Protein AF-A0A2S8EY10-F1 (afdb_monomer)

pLDDT: mean 88.23, std 12.37, range [39.5, 98.31]

Mean predicted aligned error: 14.84 Å

Solvent-accessible surface area (backbone atoms only — not comparable to full-atom values): 15484 Å² total; per-residue (Å²): 134,85,78,66,54,82,87,37,73,68,34,46,44,68,30,52,48,41,37,58,45,12,39,22,47,37,14,21,33,67,54,67,76,81,50,44,65,57,55,18,48,38,54,41,49,24,49,41,51,30,62,60,69,53,70,90,41,73,68,31,45,50,52,51,50,53,51,49,52,50,35,42,51,53,33,48,52,33,21,50,52,16,36,53,46,15,72,75,74,52,66,45,98,56,65,74,64,54,33,51,47,35,22,43,52,22,23,53,49,45,24,68,75,34,46,62,50,43,58,55,49,47,50,47,49,49,49,52,44,45,59,68,68,33,71,67,67,75,45,78,71,65,54,71,58,47,78,66,53,45,50,49,53,51,53,45,50,53,52,46,68,69,44,59,78,79,57,60,68,79,75,40,49,67,50,39,50,49,42,37,72,76,41,60,70,65,46,53,58,64,34,56,73,52,30,64,73,80,47,54,47,39,35,39,39,42,50,57,46,52,65,35,73,88,44,29,68,55,34,35,74,75,40,54,41,17,52,51,40,63,43,29,49,78,43,90,49,68,66,41,24,51,51,29,50,51,50,53,51,50,34,49,74,70,68,39,45,82,24,42,68,56,55,69,55,37,55,57,48,20,73,79,39,66,84,40,43,66,56,31,54,51,47,48,54,48,47,53,65,73,73,110

Sequence (292 aa):
MKLPGRHTRTGIALYAVPLYTGPLLAGVATQPPAVIPVLAALLLLMMVVTRRVALDSAAGALRFGALAAAQLAVVTLLFAAGRGGAWLLGGLAVPLWLPLAMTGTAAAFAAWRYRDAREVESALEEALTALRDAPTPQDPSESVLDDAELSTVKTAFDRLRALPARPDPVRIDPIVEELETALDDGAIHSLIGEAGQGDARFDLALLRYLARPSLRARLAAGGEAEVAVFLTLPSMDATVRAEAVRLAETLLEEGRAEALPETEWFETQGRADPGLVPLARRVAAARRRAAD

Nearest PDB structures (foldseek):
  3dad-assembly1_A  TM=5.903E-01  e=2.141E+00  Homo sapiens
  7ldg-assembly1_A-2  TM=4.816E-01  e=2.870E+00  Homo sapiens
  6xf2-assembly2_D  TM=6.004E-01  e=4.944E+00  Homo sapiens

Radius of gyration: 29.37 Å; Cα contacts (8 Å, |Δi|>4): 314; chains: 1; bounding box: 67×48×77 Å

Structure (mmCIF, N/CA/C/O backbone):
data_AF-A0A2S8EY10-F1
#
_entry.id   AF-A0A2S8EY10-F1
#
loop_
_atom_site.group_PDB
_atom_site.id
_atom_site.type_symbol
_atom_site.label_atom_id
_atom_site.label_alt_id
_atom_site.label_comp_id
_atom_site.label_asym_id
_atom_site.label_entity_id
_atom_site.label_seq_id
_atom_site.pdbx_PDB_ins_code
_atom_site.Cartn_x
_atom_site.Cartn_y
_atom_site.Cartn_z
_atom_site.occupancy
_atom_site.B_iso_or_equiv
_atom_site.auth_seq_id
_atom_site.auth_comp_id
_atom_site.auth_asym_id
_atom_site.auth_atom_id
_atom_site.pdbx_PDB_model_num
ATOM 1 N N . MET A 1 1 ? -5.815 -16.503 -22.338 1.00 61.25 1 MET A N 1
ATOM 2 C CA . MET A 1 1 ? -4.553 -16.397 -21.570 1.00 61.25 1 MET A CA 1
ATOM 3 C C . MET A 1 1 ? -4.650 -15.143 -20.699 1.00 61.25 1 MET A C 1
ATOM 5 O O . MET A 1 1 ? -4.915 -14.085 -21.255 1.00 61.25 1 MET A O 1
ATOM 9 N N . LYS A 1 2 ? -4.577 -15.241 -19.362 1.00 74.44 2 LYS A N 1
ATOM 10 C CA . LYS A 1 2 ? -4.671 -14.061 -18.475 1.00 74.44 2 LYS A CA 1
ATOM 11 C C . LYS A 1 2 ? -3.317 -13.345 -18.447 1.00 74.44 2 LYS A C 1
ATOM 13 O O . LYS A 1 2 ? -2.300 -13.992 -18.219 1.00 74.44 2 LYS A O 1
ATOM 18 N N . LEU A 1 3 ? -3.303 -12.036 -18.697 1.00 75.81 3 LEU A N 1
ATOM 19 C CA . LEU A 1 3 ? -2.087 -11.228 -18.571 1.00 75.81 3 LEU A CA 1
ATOM 20 C C . LEU A 1 3 ? -1.676 -11.120 -17.089 1.00 75.81 3 LEU A C 1
ATOM 22 O O . LEU A 1 3 ? -2.560 -11.005 -16.236 1.00 75.81 3 LEU A O 1
ATOM 26 N N . PRO A 1 4 ? -0.369 -11.115 -16.769 1.00 77.06 4 PRO A N 1
ATOM 27 C CA . PRO A 1 4 ? 0.108 -10.862 -15.412 1.00 77.06 4 PRO A CA 1
ATOM 28 C C . PRO A 1 4 ? -0.340 -9.480 -14.899 1.00 77.06 4 PRO A C 1
ATOM 30 O O . PRO A 1 4 ? -0.598 -8.546 -15.672 1.00 77.06 4 PRO A O 1
ATOM 33 N N . GLY A 1 5 ? -0.455 -9.343 -13.574 1.00 73.00 5 GLY A N 1
ATOM 34 C CA . GLY A 1 5 ? -0.911 -8.105 -12.934 1.00 73.00 5 GLY A CA 1
ATOM 35 C C . GLY A 1 5 ? -0.026 -6.897 -13.281 1.00 73.00 5 GLY A C 1
ATOM 36 O O . GLY A 1 5 ? 1.193 -7.036 -13.404 1.00 73.00 5 GLY A O 1
ATOM 37 N N . ARG A 1 6 ? -0.644 -5.709 -13.428 1.00 72.12 6 ARG A N 1
ATOM 38 C CA . ARG A 1 6 ? -0.016 -4.430 -13.855 1.00 72.12 6 ARG A CA 1
ATOM 39 C C . ARG A 1 6 ? 1.288 -4.103 -13.124 1.00 72.12 6 ARG A C 1
ATOM 41 O O . ARG A 1 6 ? 2.244 -3.692 -13.770 1.00 72.12 6 ARG A O 1
ATOM 48 N N . HIS A 1 7 ? 1.328 -4.334 -11.818 1.00 72.81 7 HIS A N 1
ATOM 49 C CA . HIS A 1 7 ? 2.448 -3.951 -10.952 1.00 72.81 7 HIS A CA 1
ATOM 50 C C . HIS A 1 7 ? 3.269 -5.151 -10.465 1.00 72.81 7 HIS A C 1
ATOM 52 O O . HIS A 1 7 ? 4.107 -5.031 -9.579 1.00 72.81 7 HIS A O 1
ATOM 58 N N . THR A 1 8 ? 3.040 -6.333 -11.041 1.00 75.06 8 THR A N 1
ATOM 59 C CA . THR A 1 8 ? 3.855 -7.510 -10.729 1.00 75.06 8 THR A CA 1
ATOM 60 C C . THR A 1 8 ? 5.199 -7.420 -11.446 1.00 75.06 8 THR A C 1
ATOM 62 O O . THR A 1 8 ? 5.281 -6.882 -12.552 1.00 75.06 8 THR A O 1
ATOM 65 N N . ARG A 1 9 ? 6.251 -8.011 -10.863 1.00 74.75 9 ARG A N 1
ATOM 66 C CA . ARG A 1 9 ? 7.585 -8.090 -11.494 1.00 74.75 9 ARG A CA 1
ATOM 67 C C . ARG A 1 9 ? 7.506 -8.646 -12.921 1.00 74.75 9 ARG A C 1
ATOM 69 O O . ARG A 1 9 ? 8.151 -8.128 -13.825 1.00 74.75 9 ARG A O 1
ATOM 76 N N . THR A 1 10 ? 6.652 -9.646 -13.132 1.00 79.00 10 THR A N 1
ATOM 77 C CA . THR A 1 10 ? 6.401 -10.266 -14.439 1.00 79.00 10 THR A CA 1
ATOM 78 C C . THR A 1 10 ? 5.703 -9.319 -15.418 1.00 79.00 10 THR A C 1
ATOM 80 O O . THR A 1 10 ? 6.070 -9.277 -16.589 1.00 79.00 10 THR A O 1
ATOM 83 N N . GLY A 1 11 ? 4.724 -8.535 -14.956 1.00 76.12 11 GLY A N 1
ATOM 84 C CA . GLY A 1 11 ? 4.037 -7.535 -15.780 1.00 76.12 11 GLY A CA 1
ATOM 85 C C . GLY A 1 11 ? 4.960 -6.403 -16.233 1.00 76.12 11 GLY A C 1
ATOM 86 O O . GLY A 1 11 ? 4.898 -5.994 -17.389 1.00 76.12 11 GLY A O 1
ATOM 87 N N . ILE A 1 12 ? 5.862 -5.959 -15.351 1.00 78.88 12 ILE A N 1
ATOM 88 C CA . ILE A 1 12 ? 6.866 -4.934 -15.669 1.00 78.88 12 ILE A CA 1
ATOM 89 C C . ILE A 1 12 ? 7.908 -5.480 -16.650 1.00 78.88 12 ILE A C 1
ATOM 91 O O . ILE A 1 12 ? 8.203 -4.848 -17.665 1.00 78.88 12 ILE A O 1
ATOM 95 N N . ALA A 1 13 ? 8.424 -6.685 -16.395 1.00 84.75 13 ALA A N 1
ATOM 96 C CA . ALA A 1 13 ? 9.403 -7.325 -17.270 1.00 84.75 13 ALA A CA 1
ATOM 97 C C . ALA A 1 13 ? 8.881 -7.504 -18.707 1.00 84.75 13 ALA A C 1
ATOM 99 O O . ALA A 1 13 ? 9.652 -7.352 -19.653 1.00 84.75 13 ALA A O 1
ATOM 100 N N . LEU A 1 14 ? 7.577 -7.759 -18.874 1.00 88.00 14 LEU A N 1
ATOM 101 C CA . LEU A 1 14 ? 6.945 -8.005 -20.173 1.00 88.00 14 LEU A CA 1
ATOM 102 C C . LEU A 1 14 ? 7.149 -6.864 -21.181 1.00 88.00 14 LEU A C 1
ATOM 104 O O . LEU A 1 14 ? 7.279 -7.136 -22.371 1.00 88.00 14 LEU A O 1
ATOM 108 N N . TYR A 1 15 ? 7.193 -5.608 -20.727 1.00 87.69 15 TYR A N 1
ATOM 109 C CA . TYR A 1 15 ? 7.474 -4.467 -21.603 1.00 87.69 15 TYR A CA 1
ATOM 110 C C . TYR A 1 15 ? 8.894 -3.927 -21.422 1.00 87.69 15 TYR A C 1
ATOM 112 O O . TYR A 1 15 ? 9.511 -3.522 -22.403 1.00 87.69 15 TYR A O 1
ATOM 120 N N . ALA A 1 16 ? 9.443 -3.942 -20.202 1.00 87.38 16 ALA A N 1
ATOM 121 C CA . ALA A 1 16 ? 10.762 -3.376 -19.932 1.00 87.38 16 ALA A CA 1
ATOM 122 C C . ALA A 1 16 ? 11.869 -4.139 -20.671 1.00 87.38 16 ALA A C 1
ATOM 124 O O . ALA A 1 16 ? 12.737 -3.519 -21.282 1.00 87.38 16 ALA A O 1
ATOM 125 N N . VAL A 1 17 ? 11.811 -5.476 -20.679 1.00 91.19 17 VAL A N 1
ATOM 126 C CA . VAL A 1 17 ? 12.804 -6.302 -21.376 1.00 91.19 17 VAL A CA 1
ATOM 127 C C . VAL A 1 17 ? 12.854 -5.945 -22.864 1.00 91.19 17 VAL A C 1
ATOM 129 O O . VAL A 1 17 ? 13.893 -5.446 -23.293 1.00 91.19 17 VAL A O 1
ATOM 132 N N . PRO A 1 18 ? 11.790 -6.100 -23.675 1.00 91.56 18 PRO A N 1
ATOM 133 C CA . PRO A 1 18 ? 11.877 -5.786 -25.103 1.00 91.56 18 PRO A CA 1
ATOM 134 C C . PRO A 1 18 ? 12.205 -4.310 -25.381 1.00 91.56 18 PRO A C 1
ATOM 136 O O . PRO A 1 18 ? 12.934 -4.024 -26.331 1.00 91.56 18 PRO A O 1
ATOM 139 N N . LEU A 1 19 ? 11.753 -3.386 -24.525 1.00 91.19 19 LEU A N 1
ATOM 140 C CA . LEU A 1 19 ? 12.032 -1.958 -24.665 1.00 91.19 19 LEU A CA 1
ATOM 141 C C . LEU A 1 19 ? 13.534 -1.638 -24.579 1.00 91.19 19 LEU A C 1
ATOM 143 O O . LEU A 1 19 ? 14.046 -0.920 -25.438 1.00 91.19 19 LEU A O 1
ATOM 147 N N . TYR A 1 20 ? 14.242 -2.193 -23.587 1.00 93.50 20 TYR A N 1
ATOM 148 C CA . TYR A 1 20 ? 15.680 -1.959 -23.384 1.00 93.50 20 TYR A CA 1
ATOM 149 C C . TYR A 1 20 ? 16.576 -2.922 -24.173 1.00 93.50 20 TYR A C 1
ATOM 151 O O . TYR A 1 20 ? 17.719 -2.587 -24.490 1.00 93.50 20 TYR A O 1
ATOM 159 N N . THR A 1 21 ? 16.064 -4.096 -24.549 1.00 95.94 21 THR A N 1
ATOM 160 C CA . THR A 1 21 ? 16.823 -5.050 -25.372 1.00 95.94 21 THR A CA 1
ATOM 161 C C . THR A 1 21 ? 16.961 -4.554 -26.811 1.00 95.94 21 THR A C 1
ATOM 163 O O . THR A 1 21 ? 17.960 -4.859 -27.448 1.00 95.94 21 THR A O 1
ATOM 166 N N . GLY A 1 22 ? 16.024 -3.750 -27.329 1.00 95.75 22 GLY A N 1
ATOM 167 C CA . GLY A 1 22 ? 16.119 -3.187 -28.682 1.00 95.75 22 GLY A CA 1
ATOM 168 C C . GLY A 1 22 ? 17.398 -2.365 -28.925 1.00 95.75 22 GLY A C 1
ATOM 169 O O . GLY A 1 22 ? 18.170 -2.726 -29.813 1.00 95.75 22 GLY A O 1
ATOM 170 N N . PRO A 1 23 ? 17.701 -1.316 -28.131 1.00 97.38 23 PRO A N 1
ATOM 171 C CA . PRO A 1 23 ? 18.960 -0.571 -28.240 1.00 97.38 23 PRO A CA 1
ATOM 172 C C . PRO A 1 23 ? 20.214 -1.429 -28.087 1.00 97.38 23 PRO A C 1
ATOM 174 O O . PRO A 1 23 ? 21.163 -1.271 -28.856 1.00 97.38 23 PRO A O 1
ATOM 177 N N . LEU A 1 24 ? 20.194 -2.368 -27.138 1.00 97.62 24 LEU A N 1
ATOM 178 C CA . LEU A 1 24 ? 21.282 -3.320 -26.939 1.00 97.62 24 LEU A CA 1
ATOM 179 C C . LEU A 1 24 ? 21.497 -4.172 -28.201 1.00 97.62 24 LEU A C 1
ATOM 181 O O . LEU A 1 24 ? 22.613 -4.263 -28.707 1.00 97.62 24 LEU A O 1
ATOM 185 N N . LEU A 1 25 ? 20.421 -4.733 -28.758 1.00 97.06 25 LEU A N 1
ATOM 186 C CA . LEU A 1 25 ? 20.436 -5.556 -29.965 1.00 97.06 25 LEU A CA 1
ATOM 187 C C . LEU A 1 25 ? 20.887 -4.764 -31.196 1.00 97.06 25 LEU A C 1
ATOM 189 O O . LEU A 1 25 ? 21.635 -5.293 -32.012 1.00 97.06 25 LEU A O 1
ATOM 193 N N . ALA A 1 26 ? 20.491 -3.493 -31.322 1.00 97.19 26 ALA A N 1
ATOM 194 C CA . ALA A 1 26 ? 20.981 -2.610 -32.381 1.00 97.19 26 ALA A CA 1
ATOM 195 C C . ALA A 1 26 ? 22.506 -2.414 -32.299 1.00 97.19 26 ALA A C 1
ATOM 197 O O . ALA A 1 26 ? 23.184 -2.428 -33.330 1.00 97.19 26 ALA A O 1
ATOM 198 N N . GLY A 1 27 ? 23.047 -2.294 -31.081 1.00 97.25 27 GLY A N 1
ATOM 199 C CA . GLY A 1 27 ? 24.486 -2.263 -30.825 1.00 97.25 27 GLY A CA 1
ATOM 200 C C . GLY A 1 27 ? 25.180 -3.576 -31.197 1.00 97.25 27 GLY A C 1
ATOM 201 O O . GLY A 1 27 ? 26.175 -3.553 -31.924 1.00 97.25 27 GLY A O 1
ATOM 202 N N . VAL A 1 28 ? 24.622 -4.716 -30.764 1.00 97.62 28 VAL A N 1
ATOM 203 C CA . VAL A 1 28 ? 25.135 -6.066 -31.084 1.00 97.62 28 VAL A CA 1
ATOM 204 C C . VAL A 1 28 ? 25.143 -6.321 -32.594 1.00 97.62 28 VAL A C 1
ATOM 206 O O . VAL A 1 28 ? 26.075 -6.913 -33.136 1.00 97.62 28 VAL A O 1
ATOM 209 N N . ALA A 1 29 ? 24.121 -5.827 -33.292 1.00 97.19 29 ALA A N 1
ATOM 210 C CA . ALA A 1 29 ? 23.996 -5.921 -34.739 1.00 97.19 29 ALA A CA 1
ATOM 211 C C . ALA A 1 29 ? 24.840 -4.893 -35.503 1.00 97.19 29 ALA A C 1
ATOM 213 O O . ALA A 1 29 ? 24.771 -4.814 -36.728 1.00 97.19 29 ALA A O 1
ATOM 214 N N . THR A 1 30 ? 25.649 -4.096 -34.798 1.00 96.50 30 THR A N 1
ATOM 215 C CA . THR A 1 30 ? 26.564 -3.097 -35.364 1.00 96.50 30 THR A CA 1
ATOM 216 C C . THR A 1 30 ? 25.890 -2.056 -36.268 1.00 96.50 30 THR A C 1
ATOM 218 O O . THR A 1 30 ? 26.537 -1.491 -37.149 1.00 96.50 30 THR A O 1
ATOM 221 N N . GLN A 1 31 ? 24.609 -1.768 -36.018 1.00 97.50 31 GLN A N 1
ATOM 222 C CA . GLN A 1 31 ? 23.808 -0.804 -36.779 1.00 97.50 31 GLN A CA 1
ATOM 223 C C . GLN A 1 31 ? 24.424 0.611 -36.746 1.00 97.50 31 GLN A C 1
ATOM 225 O O . GLN A 1 31 ? 25.229 0.917 -35.861 1.00 97.50 31 GLN A O 1
ATOM 230 N N . PRO A 1 32 ? 24.084 1.505 -37.692 1.00 97.19 32 PRO A N 1
ATOM 231 C CA . PRO A 1 32 ? 24.623 2.862 -37.695 1.00 97.19 32 PRO A CA 1
ATOM 232 C C . PRO A 1 32 ? 24.155 3.659 -36.458 1.00 97.19 32 PRO A C 1
ATOM 234 O O . PRO A 1 32 ? 22.979 3.577 -36.099 1.00 97.19 32 PRO A O 1
ATOM 237 N N . PRO A 1 33 ? 25.012 4.507 -35.845 1.00 96.88 33 PRO A N 1
ATOM 238 C CA . PRO A 1 33 ? 24.651 5.321 -34.674 1.00 96.88 33 PRO A CA 1
ATOM 239 C C . PRO A 1 33 ? 23.444 6.248 -34.880 1.00 96.88 33 PRO A C 1
ATOM 241 O O . PRO A 1 33 ? 22.802 6.646 -33.913 1.00 96.88 33 PRO A O 1
ATOM 244 N N . ALA A 1 34 ? 23.087 6.549 -36.132 1.00 97.25 34 ALA A N 1
ATOM 245 C CA . ALA A 1 34 ? 21.884 7.303 -36.485 1.00 97.25 34 ALA A CA 1
ATOM 246 C C . ALA A 1 34 ? 20.573 6.664 -35.972 1.00 97.25 34 ALA A C 1
ATOM 248 O O . ALA A 1 34 ? 19.557 7.348 -35.894 1.00 97.25 34 ALA A O 1
ATOM 249 N N . VAL A 1 35 ? 20.579 5.381 -35.581 1.00 96.81 35 VAL A N 1
ATOM 250 C CA . VAL A 1 35 ? 19.416 4.715 -34.964 1.00 96.81 35 VAL A CA 1
ATOM 251 C C . VAL A 1 35 ? 19.159 5.153 -33.514 1.00 96.81 35 VAL A C 1
ATOM 253 O O . VAL A 1 35 ? 18.025 5.085 -33.042 1.00 96.81 35 VAL A O 1
ATOM 256 N N . ILE A 1 36 ? 20.187 5.632 -32.804 1.00 97.31 36 ILE A N 1
ATOM 257 C CA . ILE A 1 36 ? 20.108 6.044 -31.393 1.00 97.31 36 ILE A CA 1
ATOM 258 C C . ILE A 1 36 ? 18.992 7.077 -31.150 1.00 97.31 36 ILE A C 1
ATOM 260 O O . ILE A 1 36 ? 18.143 6.815 -30.295 1.00 97.31 36 ILE A O 1
ATOM 264 N N . PRO A 1 37 ? 18.910 8.211 -31.881 1.00 97.62 37 PRO A N 1
ATOM 265 C CA . PRO A 1 37 ? 17.840 9.184 -31.662 1.00 97.62 37 PRO A CA 1
ATOM 266 C C . PRO A 1 37 ? 16.443 8.615 -31.941 1.00 97.62 37 PRO A C 1
ATOM 268 O O . PRO A 1 37 ? 15.497 8.984 -31.252 1.00 97.62 37 PRO A O 1
ATOM 271 N N . VAL A 1 38 ? 16.299 7.684 -32.892 1.00 97.12 38 VAL A N 1
ATOM 272 C CA . VAL A 1 38 ? 15.006 7.047 -33.203 1.00 97.12 38 VAL A CA 1
ATOM 273 C C . VAL A 1 38 ? 14.538 6.178 -32.036 1.00 97.12 38 VAL A C 1
ATOM 275 O O . VAL A 1 38 ? 13.399 6.287 -31.590 1.00 97.12 38 VAL A O 1
ATOM 278 N N . LEU A 1 39 ? 15.427 5.345 -31.493 1.00 96.06 39 LEU A N 1
ATOM 279 C CA . LEU A 1 39 ? 15.123 4.509 -30.331 1.00 96.06 39 LEU A CA 1
ATOM 280 C C . LEU A 1 39 ? 14.854 5.354 -29.080 1.00 96.06 39 LEU A C 1
ATOM 282 O O . LEU A 1 39 ? 13.910 5.073 -28.343 1.00 96.06 39 LEU A O 1
ATOM 286 N N . ALA A 1 40 ? 15.631 6.420 -28.870 1.00 96.25 40 ALA A N 1
ATOM 287 C CA . ALA A 1 40 ? 15.399 7.369 -27.785 1.00 96.25 40 ALA A CA 1
ATOM 288 C C . ALA A 1 40 ? 14.033 8.054 -27.915 1.00 96.25 40 ALA A C 1
ATOM 290 O O . ALA A 1 40 ? 13.324 8.175 -26.919 1.00 96.25 40 ALA A O 1
ATOM 291 N N . ALA A 1 41 ? 13.620 8.428 -29.131 1.00 95.88 41 ALA A N 1
ATOM 292 C CA . ALA A 1 41 ? 12.301 8.998 -29.387 1.00 95.88 41 ALA A CA 1
ATOM 293 C C . ALA A 1 41 ? 11.165 8.010 -29.071 1.00 95.88 41 ALA A C 1
ATOM 295 O O . ALA A 1 41 ? 10.157 8.417 -28.499 1.00 95.88 41 ALA A O 1
ATOM 296 N N . LEU A 1 42 ? 11.325 6.715 -29.370 1.00 94.75 42 LEU A N 1
ATOM 297 C CA . LEU A 1 42 ? 10.334 5.687 -29.020 1.00 94.75 42 LEU A CA 1
ATOM 298 C C . LEU A 1 42 ? 10.198 5.500 -27.499 1.00 94.75 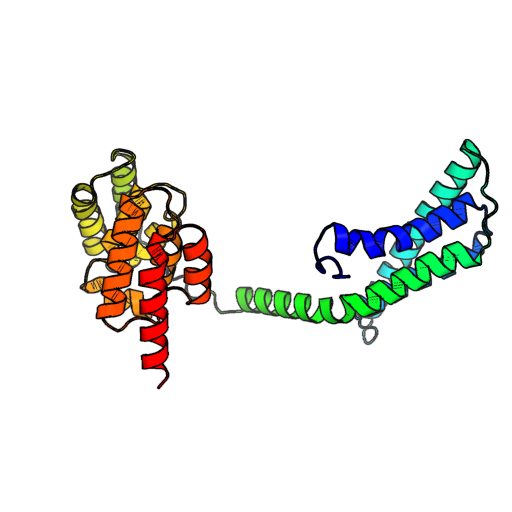42 LEU A C 1
ATOM 300 O O . LEU A 1 42 ? 9.080 5.419 -26.986 1.00 94.75 42 LEU A O 1
ATOM 304 N N . LEU A 1 43 ? 11.317 5.476 -26.763 1.00 92.88 43 LEU A N 1
ATOM 305 C CA . LEU A 1 43 ? 11.302 5.435 -25.293 1.00 92.88 43 LEU A CA 1
ATOM 306 C C . LEU A 1 43 ? 10.681 6.708 -24.706 1.00 92.88 43 LEU A C 1
ATOM 308 O O . LEU A 1 43 ? 9.879 6.644 -23.772 1.00 92.88 43 LEU A O 1
ATOM 312 N N . LEU A 1 44 ? 11.031 7.865 -25.270 1.00 92.50 44 LEU A N 1
ATOM 313 C CA . LEU A 1 44 ? 10.498 9.154 -24.854 1.00 92.50 44 LEU A CA 1
ATOM 314 C C . LEU A 1 44 ? 8.990 9.236 -25.098 1.00 92.50 44 LEU A C 1
ATOM 316 O O . LEU A 1 44 ? 8.271 9.690 -24.216 1.00 92.50 44 LEU A O 1
ATOM 320 N N . LEU A 1 45 ? 8.493 8.741 -26.234 1.00 90.06 45 LEU A 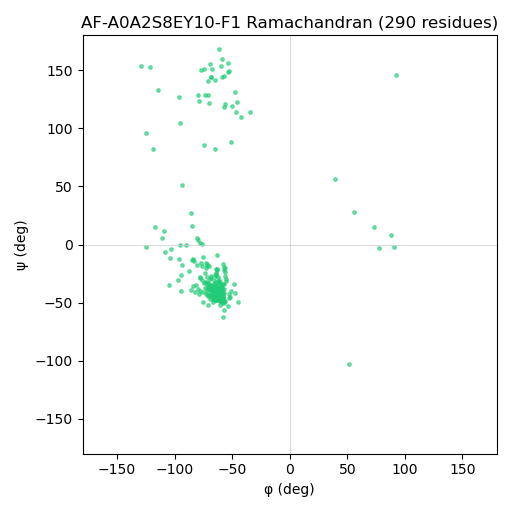N 1
ATOM 321 C CA . LEU A 1 45 ? 7.061 8.686 -26.534 1.00 90.06 45 LEU A CA 1
ATOM 322 C C . LEU A 1 45 ? 6.299 7.884 -25.472 1.00 90.06 45 LEU A C 1
ATOM 324 O O . LEU A 1 45 ? 5.273 8.344 -24.976 1.00 90.06 45 LEU A O 1
ATOM 328 N N . MET A 1 46 ? 6.824 6.723 -25.070 1.00 89.12 46 MET A N 1
ATOM 329 C CA . MET A 1 46 ? 6.239 5.934 -23.982 1.00 89.12 46 MET A CA 1
ATOM 330 C C . MET A 1 46 ? 6.178 6.736 -22.676 1.00 89.12 46 MET A C 1
ATOM 332 O O . MET A 1 46 ? 5.129 6.773 -22.030 1.00 89.12 46 MET A O 1
ATOM 336 N N . MET A 1 47 ? 7.258 7.432 -22.312 1.00 86.81 47 MET A N 1
ATOM 337 C CA . MET A 1 47 ? 7.294 8.276 -21.112 1.00 86.81 47 MET A CA 1
ATOM 338 C C . MET A 1 47 ? 6.313 9.449 -21.194 1.00 86.81 47 MET A C 1
ATOM 340 O O . MET A 1 47 ? 5.639 9.751 -20.215 1.00 86.81 47 MET A O 1
ATOM 344 N N . VAL A 1 48 ? 6.194 10.095 -22.354 1.00 87.31 48 VAL A N 1
ATOM 345 C CA . VAL A 1 48 ? 5.254 11.203 -22.567 1.00 87.31 48 VAL A CA 1
ATOM 346 C C . VAL A 1 48 ? 3.815 10.730 -22.409 1.00 87.31 48 VAL A C 1
ATOM 348 O O . VAL A 1 48 ? 3.038 11.395 -21.729 1.00 87.31 48 VAL A O 1
ATOM 351 N N . VAL A 1 49 ? 3.459 9.575 -22.979 1.00 84.94 49 VAL A N 1
ATOM 352 C CA . VAL A 1 49 ? 2.092 9.042 -22.888 1.00 84.94 49 VAL A CA 1
ATOM 353 C C . VAL A 1 49 ? 1.765 8.580 -21.470 1.00 84.94 49 VAL A C 1
ATOM 355 O O . VAL A 1 49 ? 0.692 8.887 -20.959 1.00 84.94 49 VAL A O 1
ATOM 358 N N . THR A 1 50 ? 2.688 7.879 -20.811 1.00 82.12 50 THR A N 1
ATOM 359 C CA . THR A 1 50 ? 2.456 7.340 -19.461 1.00 82.12 50 THR A CA 1
ATOM 360 C C . THR A 1 50 ? 2.507 8.412 -18.372 1.00 82.12 50 THR A C 1
ATOM 362 O O . THR A 1 50 ? 1.756 8.325 -17.407 1.00 82.12 50 THR A O 1
ATOM 365 N N . ARG A 1 51 ? 3.338 9.453 -18.531 1.00 77.19 51 ARG A N 1
ATOM 366 C CA . ARG A 1 51 ? 3.507 10.529 -17.535 1.00 77.19 51 ARG A CA 1
ATOM 367 C C . ARG A 1 51 ? 2.789 11.836 -17.882 1.00 77.19 51 ARG A C 1
ATOM 369 O O . ARG A 1 51 ? 2.838 12.760 -17.075 1.00 77.19 51 ARG A O 1
ATOM 376 N N . ARG A 1 52 ? 2.146 11.943 -19.057 1.00 72.19 52 ARG A N 1
ATOM 377 C CA . ARG A 1 52 ? 1.454 13.145 -19.585 1.00 72.19 52 ARG A CA 1
ATOM 378 C C . ARG A 1 52 ? 2.227 14.446 -19.284 1.00 72.19 52 ARG A C 1
ATOM 380 O O . ARG A 1 52 ? 1.724 15.354 -18.620 1.00 72.19 52 ARG A O 1
ATOM 387 N N . VAL A 1 53 ? 3.485 14.512 -19.720 1.00 76.19 53 VAL A N 1
ATOM 388 C CA . VAL A 1 53 ? 4.367 15.669 -19.476 1.00 76.19 53 VAL A CA 1
ATOM 389 C C . VAL A 1 53 ? 3.714 16.939 -20.036 1.00 76.19 53 VAL A C 1
ATOM 391 O O . VAL A 1 53 ? 3.454 17.014 -21.234 1.00 76.19 53 VAL A O 1
ATOM 394 N N . ALA A 1 54 ? 3.428 17.917 -19.172 1.00 77.44 54 ALA A N 1
ATOM 395 C CA . ALA A 1 54 ? 2.835 19.188 -19.581 1.00 77.44 54 ALA A CA 1
ATOM 396 C C . ALA A 1 54 ? 3.896 20.043 -20.290 1.00 77.44 54 ALA A C 1
ATOM 398 O O . ALA A 1 54 ? 5.001 20.202 -19.774 1.00 77.44 54 ALA A O 1
ATOM 399 N N . LEU A 1 55 ? 3.580 20.551 -21.482 1.00 82.31 55 LEU A N 1
ATOM 400 C CA . LEU A 1 55 ? 4.477 21.376 -22.312 1.00 82.31 55 LEU A CA 1
ATOM 401 C C . LEU A 1 55 ? 4.007 22.835 -22.410 1.00 82.31 55 LEU A C 1
ATOM 403 O O . LEU A 1 55 ? 4.581 23.629 -23.146 1.00 82.31 55 LEU A O 1
ATOM 407 N N . ASP A 1 56 ? 2.956 23.177 -21.674 1.00 86.69 56 ASP A N 1
ATOM 408 C CA . ASP A 1 56 ? 2.309 24.489 -21.623 1.00 86.69 56 ASP A CA 1
ATOM 409 C C . ASP A 1 56 ? 3.096 25.536 -20.815 1.00 86.69 56 ASP A C 1
ATOM 411 O O . ASP A 1 56 ? 2.798 26.726 -20.880 1.00 86.69 56 ASP A O 1
ATOM 415 N N . SER A 1 57 ? 4.124 25.113 -20.079 1.00 89.62 57 SER A N 1
ATOM 416 C CA . SER A 1 57 ? 4.948 25.972 -19.230 1.00 89.62 57 SER A CA 1
ATOM 417 C C . SER A 1 57 ? 6.443 25.786 -19.494 1.00 89.62 57 SER A C 1
ATOM 419 O O . SER A 1 57 ? 6.906 24.707 -19.871 1.00 89.62 57 SER A O 1
ATOM 421 N N . ALA A 1 58 ? 7.236 26.829 -19.221 1.00 86.50 58 ALA A N 1
ATOM 422 C CA . ALA A 1 58 ? 8.697 26.774 -19.329 1.00 86.50 58 ALA A CA 1
ATOM 423 C C . ALA A 1 58 ? 9.311 25.681 -18.429 1.00 86.50 58 ALA A C 1
ATOM 425 O O . ALA A 1 58 ? 10.240 24.981 -18.832 1.00 86.50 58 ALA A O 1
ATOM 426 N N . ALA A 1 59 ? 8.747 25.478 -17.233 1.00 82.25 59 ALA A N 1
ATOM 427 C CA . ALA A 1 59 ? 9.138 24.392 -16.338 1.00 82.25 59 ALA A CA 1
ATOM 428 C C . ALA A 1 59 ? 8.813 23.009 -16.933 1.00 82.25 59 ALA A C 1
ATOM 430 O O . ALA A 1 59 ? 9.613 22.079 -16.821 1.00 82.25 59 ALA A O 1
ATOM 431 N N . GLY A 1 60 ? 7.665 22.877 -17.603 1.00 83.38 60 GLY A N 1
ATOM 432 C CA . GLY A 1 60 ? 7.273 21.679 -18.340 1.00 83.38 60 GLY A CA 1
ATOM 433 C C . GLY A 1 60 ? 8.225 21.343 -19.490 1.00 83.38 60 GLY A C 1
ATOM 434 O O . GLY A 1 60 ? 8.708 20.213 -19.591 1.00 83.38 60 GLY A O 1
ATOM 435 N N . ALA A 1 61 ? 8.591 22.347 -20.289 1.00 87.94 61 ALA A N 1
ATOM 436 C CA . ALA A 1 61 ? 9.570 22.210 -21.366 1.00 87.94 61 ALA A CA 1
ATOM 437 C C . ALA A 1 61 ? 10.961 21.799 -20.847 1.00 87.94 61 ALA A C 1
ATOM 439 O O . ALA A 1 61 ? 11.598 20.914 -21.422 1.00 87.94 61 ALA A O 1
ATOM 440 N N . LEU A 1 62 ? 11.413 22.371 -19.723 1.00 90.50 62 LEU A N 1
ATOM 441 C CA . LEU A 1 62 ? 12.679 21.990 -19.089 1.00 90.50 62 LEU A CA 1
ATOM 442 C C . LEU A 1 62 ? 12.659 20.529 -18.611 1.00 90.50 62 LEU A C 1
ATOM 444 O O . LEU A 1 62 ? 13.607 19.783 -18.860 1.00 90.50 62 LEU A O 1
ATOM 448 N N . ARG A 1 63 ? 11.565 20.095 -17.970 1.00 82.94 63 ARG A N 1
ATOM 449 C CA . ARG A 1 63 ? 11.376 18.697 -17.540 1.00 82.94 63 ARG A CA 1
ATOM 450 C C . ARG A 1 63 ? 11.371 17.737 -18.727 1.00 82.94 63 ARG A C 1
ATOM 452 O O . ARG A 1 63 ? 12.003 16.685 -18.660 1.00 82.94 63 ARG A O 1
ATOM 459 N N . PHE A 1 64 ? 10.700 18.102 -19.819 1.00 90.50 64 PHE A N 1
ATOM 460 C CA . PHE A 1 64 ? 10.723 17.328 -21.057 1.00 90.50 64 PHE A CA 1
ATOM 461 C C . PHE A 1 64 ? 12.140 17.220 -21.633 1.00 90.50 64 PHE A C 1
ATOM 463 O O . PHE A 1 64 ? 12.573 16.123 -21.980 1.00 90.50 64 PHE A O 1
ATOM 470 N N . GLY A 1 65 ? 12.890 18.326 -21.669 1.00 93.12 65 GLY A N 1
ATOM 471 C CA . GLY A 1 65 ? 14.285 18.339 -22.109 1.00 93.12 65 GLY A CA 1
ATOM 472 C C . GLY A 1 65 ? 15.180 17.429 -21.263 1.00 93.12 65 GLY A C 1
ATOM 473 O O . GLY A 1 65 ? 15.934 16.625 -21.809 1.00 93.12 65 GLY A O 1
ATOM 474 N N . ALA A 1 66 ? 15.043 17.484 -19.935 1.00 91.38 66 ALA A N 1
ATOM 475 C CA . ALA A 1 66 ? 15.771 16.605 -19.021 1.00 91.38 66 ALA A CA 1
ATOM 476 C C . ALA A 1 66 ? 15.421 15.121 -19.243 1.00 91.38 66 ALA A C 1
ATOM 478 O O . ALA A 1 66 ? 16.314 14.273 -19.286 1.00 91.38 66 ALA A O 1
ATOM 479 N N . LEU A 1 67 ? 14.138 14.804 -19.451 1.00 91.00 67 LEU A N 1
ATOM 480 C CA . LEU A 1 67 ? 13.692 13.450 -19.790 1.00 91.00 67 LEU A CA 1
ATOM 481 C C . LEU A 1 67 ? 14.277 12.978 -21.124 1.00 91.00 67 LEU A C 1
ATOM 483 O O . LEU A 1 67 ? 14.785 11.861 -21.196 1.00 91.00 67 LEU A O 1
ATOM 487 N N . ALA A 1 68 ? 14.245 13.814 -22.162 1.00 94.31 68 ALA A N 1
ATOM 488 C CA . ALA A 1 68 ? 14.810 13.495 -23.470 1.00 94.31 68 ALA A CA 1
ATOM 489 C C . ALA A 1 68 ? 16.322 13.229 -23.386 1.00 94.31 68 ALA A C 1
ATOM 491 O O . ALA A 1 68 ? 16.799 12.231 -23.928 1.00 94.31 68 ALA A O 1
ATOM 492 N N . ALA A 1 69 ? 17.060 14.063 -22.646 1.00 96.25 69 ALA A N 1
ATOM 493 C CA . ALA A 1 69 ? 18.487 13.873 -22.403 1.00 96.25 69 ALA A CA 1
ATOM 494 C C . ALA A 1 69 ? 18.770 12.555 -21.663 1.00 96.25 69 ALA A C 1
ATOM 496 O O . ALA A 1 69 ? 19.652 11.796 -22.067 1.00 96.25 69 ALA A O 1
ATOM 497 N N . ALA A 1 70 ? 17.980 12.238 -20.632 1.00 93.62 70 ALA A N 1
ATOM 498 C CA . ALA A 1 70 ? 18.100 10.979 -19.903 1.00 93.62 70 ALA A CA 1
ATOM 499 C C . ALA A 1 70 ? 17.822 9.761 -20.803 1.00 93.62 70 ALA A C 1
ATOM 501 O O . ALA A 1 70 ? 18.590 8.800 -20.779 1.00 93.62 70 ALA A O 1
ATOM 502 N N . GLN A 1 71 ? 16.776 9.799 -21.641 1.00 93.75 71 GLN A N 1
ATOM 503 C CA . GLN A 1 71 ? 16.487 8.702 -22.576 1.00 93.75 71 GLN A CA 1
ATOM 504 C C . GLN A 1 71 ? 17.596 8.533 -23.616 1.00 93.75 71 GLN A C 1
ATOM 506 O O . GLN A 1 71 ? 18.001 7.406 -23.903 1.00 93.75 71 GLN A O 1
ATOM 511 N N . LEU A 1 72 ? 18.133 9.634 -24.146 1.00 97.44 72 LEU A N 1
ATOM 512 C CA . LEU A 1 72 ? 19.248 9.586 -25.087 1.00 97.44 72 LEU A CA 1
ATOM 513 C C . LEU A 1 72 ? 20.494 8.962 -24.445 1.00 97.44 72 LEU A C 1
ATOM 515 O O . LEU A 1 72 ? 21.133 8.110 -25.064 1.00 97.44 72 LEU A O 1
ATOM 519 N N . ALA A 1 73 ? 20.806 9.327 -23.199 1.00 97.50 73 ALA A N 1
ATOM 520 C CA . ALA A 1 73 ? 21.916 8.747 -22.449 1.00 97.50 73 ALA A CA 1
ATOM 521 C C . ALA A 1 73 ? 21.727 7.238 -22.231 1.00 97.50 73 ALA A C 1
ATOM 523 O O . ALA A 1 73 ? 22.629 6.459 -22.535 1.00 97.50 73 ALA A O 1
ATOM 524 N N . VAL A 1 74 ? 20.541 6.806 -21.787 1.00 95.75 74 VAL A N 1
ATOM 525 C CA . VAL A 1 74 ? 20.225 5.383 -21.573 1.00 95.75 74 VAL A CA 1
ATOM 526 C C . VAL A 1 74 ? 20.352 4.581 -22.869 1.00 95.75 74 VAL A C 1
ATOM 528 O O . VAL A 1 74 ? 21.024 3.550 -22.888 1.00 95.75 74 VAL A O 1
ATOM 531 N N . VAL A 1 75 ? 19.760 5.054 -23.969 1.00 97.56 75 VAL A N 1
ATOM 532 C CA . VAL A 1 75 ? 19.842 4.368 -25.270 1.00 97.56 75 VAL A CA 1
ATOM 533 C C . VAL A 1 75 ? 21.281 4.318 -25.776 1.00 97.56 75 VAL A C 1
ATOM 535 O O . VAL A 1 75 ? 21.707 3.276 -26.268 1.00 97.56 75 VAL A O 1
ATOM 538 N N . THR A 1 76 ? 22.046 5.399 -25.614 1.00 98.31 76 THR A N 1
ATOM 539 C CA . THR A 1 76 ? 23.463 5.446 -26.005 1.00 98.31 76 THR A CA 1
ATOM 540 C C . THR A 1 76 ? 24.290 4.437 -25.213 1.00 98.31 76 THR A C 1
ATOM 542 O O . THR A 1 76 ? 25.079 3.706 -25.807 1.00 98.31 76 THR A O 1
ATOM 545 N N . LEU A 1 77 ? 24.082 4.342 -23.896 1.00 98.19 77 LEU A N 1
ATOM 546 C CA . LEU A 1 77 ? 24.776 3.377 -23.040 1.00 98.19 77 LEU A CA 1
ATOM 547 C C . LEU A 1 77 ? 24.440 1.933 -23.419 1.00 98.19 77 LEU A C 1
ATOM 549 O O . LEU A 1 77 ? 25.345 1.114 -23.553 1.00 98.19 77 LEU A O 1
ATOM 553 N N . LEU A 1 78 ? 23.162 1.621 -23.647 1.00 97.88 78 LEU A N 1
ATOM 554 C CA . LEU A 1 78 ? 22.737 0.283 -24.071 1.00 97.88 78 LEU A CA 1
ATOM 555 C C . LEU A 1 78 ? 23.292 -0.076 -25.450 1.00 97.88 78 LEU A C 1
ATOM 557 O O . LEU A 1 78 ? 23.800 -1.177 -25.647 1.00 97.88 78 LEU A O 1
ATOM 561 N N . PHE A 1 79 ? 23.250 0.860 -26.395 1.00 98.12 79 PHE A N 1
ATOM 562 C CA . PHE A 1 79 ? 23.826 0.671 -27.720 1.00 98.12 79 PHE A CA 1
ATOM 563 C C . PHE A 1 79 ? 25.344 0.444 -27.648 1.00 98.12 79 PHE A C 1
ATOM 565 O O . PHE A 1 79 ? 25.863 -0.481 -28.274 1.00 98.12 79 PHE A O 1
ATOM 572 N N . ALA A 1 80 ? 26.060 1.244 -26.851 1.00 98.19 80 ALA A N 1
ATOM 573 C CA . ALA A 1 80 ? 27.497 1.097 -26.640 1.00 98.19 80 ALA A CA 1
ATOM 574 C C . ALA A 1 80 ? 27.843 -0.243 -25.975 1.00 98.19 80 ALA A C 1
ATOM 576 O O . ALA A 1 80 ? 28.761 -0.924 -26.428 1.00 98.19 80 ALA A O 1
ATOM 577 N N . ALA A 1 81 ? 27.073 -0.663 -24.967 1.00 97.75 81 ALA A N 1
ATOM 578 C CA . ALA A 1 81 ? 27.222 -1.968 -24.328 1.00 97.75 81 ALA A CA 1
ATOM 579 C C . ALA A 1 81 ? 27.016 -3.112 -25.331 1.00 97.75 81 ALA A C 1
ATOM 581 O O . ALA A 1 81 ? 27.823 -4.037 -25.390 1.00 97.75 81 ALA A O 1
ATOM 582 N N . GLY A 1 82 ? 25.989 -3.018 -26.180 1.00 97.31 82 GLY A N 1
ATOM 583 C CA . GLY A 1 82 ? 25.730 -3.997 -27.234 1.00 97.31 82 GLY A CA 1
ATOM 584 C C . GLY A 1 82 ? 26.867 -4.066 -28.250 1.00 97.31 82 GLY A C 1
ATOM 585 O O . GLY A 1 82 ? 27.296 -5.151 -28.633 1.00 97.31 82 GLY A O 1
ATOM 586 N N . ARG A 1 83 ? 27.416 -2.911 -28.636 1.00 97.50 83 ARG A N 1
ATOM 587 C CA . ARG A 1 83 ? 28.556 -2.833 -29.556 1.00 97.50 83 ARG A CA 1
ATOM 588 C C . ARG A 1 83 ? 29.850 -3.366 -28.934 1.00 97.50 83 ARG A C 1
ATOM 590 O O . ARG A 1 83 ? 30.620 -4.023 -29.628 1.00 97.50 83 ARG A O 1
ATOM 597 N N . GLY A 1 84 ? 30.061 -3.153 -27.635 1.00 97.12 84 GLY A N 1
ATOM 598 C CA . GLY A 1 84 ? 31.125 -3.809 -26.870 1.00 97.12 84 GLY A CA 1
ATOM 599 C C . GLY A 1 84 ? 30.949 -5.331 -26.828 1.00 97.12 84 GLY A C 1
ATOM 600 O O . GLY A 1 84 ? 31.904 -6.069 -27.051 1.00 97.12 84 GLY A O 1
ATOM 601 N N . GLY A 1 85 ? 29.714 -5.807 -26.648 1.00 95.88 85 GLY A N 1
ATOM 602 C CA . GLY A 1 85 ? 29.372 -7.228 -26.738 1.00 95.88 85 GLY A CA 1
ATOM 603 C C . GLY A 1 85 ? 29.651 -7.827 -28.120 1.00 95.88 85 GLY A C 1
ATOM 604 O O . GLY A 1 85 ? 30.250 -8.896 -28.204 1.00 95.88 85 GLY A O 1
ATOM 605 N N . ALA A 1 86 ? 29.301 -7.118 -29.200 1.00 96.75 86 ALA A N 1
ATOM 606 C CA . ALA A 1 86 ? 29.616 -7.531 -30.573 1.00 96.75 86 ALA A CA 1
ATOM 607 C C . ALA A 1 86 ? 31.122 -7.662 -30.813 1.00 96.75 86 ALA A C 1
ATOM 609 O O . ALA A 1 86 ? 31.560 -8.545 -31.545 1.00 96.75 86 ALA A O 1
ATOM 610 N N . TRP A 1 87 ? 31.918 -6.781 -30.205 1.00 96.25 87 TRP A N 1
ATOM 611 C CA . TRP A 1 87 ? 33.371 -6.840 -30.312 1.00 96.25 87 TRP A CA 1
ATOM 612 C C . TRP A 1 87 ? 33.953 -8.086 -29.626 1.00 96.25 87 TRP A C 1
ATOM 614 O O . TRP A 1 87 ? 34.892 -8.678 -30.147 1.00 96.25 87 TRP A O 1
ATOM 624 N N . LEU A 1 88 ? 33.368 -8.517 -28.502 1.00 95.94 88 LEU A N 1
ATOM 625 C CA . LEU A 1 88 ? 33.824 -9.690 -27.744 1.00 95.94 88 LEU A CA 1
ATOM 626 C C . LEU A 1 88 ? 33.318 -11.027 -28.306 1.00 95.94 88 LEU A C 1
ATOM 628 O O . LEU A 1 88 ? 34.056 -12.008 -28.307 1.00 95.94 88 LEU A O 1
ATOM 632 N N . LEU A 1 89 ? 32.056 -11.083 -28.736 1.00 95.31 89 LEU A N 1
ATOM 633 C CA . LEU A 1 89 ? 31.357 -12.330 -29.084 1.00 95.31 89 LEU A CA 1
ATOM 634 C C . LEU A 1 89 ? 31.119 -12.498 -30.591 1.00 95.31 89 LEU A C 1
ATOM 636 O O . LEU A 1 89 ? 30.655 -13.550 -31.027 1.00 95.31 89 LEU A O 1
ATOM 640 N N . GLY A 1 90 ? 31.435 -11.474 -31.384 1.00 92.31 90 GLY A N 1
ATOM 641 C CA . GLY A 1 90 ? 31.073 -11.381 -32.793 1.00 92.31 90 GLY A CA 1
ATOM 642 C C . GLY A 1 90 ? 29.750 -10.640 -33.002 1.00 92.31 90 GLY A C 1
ATOM 643 O O . GLY A 1 90 ? 28.826 -10.705 -32.189 1.00 92.31 90 GLY A O 1
ATOM 644 N N . GLY A 1 91 ? 29.664 -9.900 -34.109 1.00 91.69 91 GLY A N 1
ATOM 645 C CA . GLY A 1 91 ? 28.447 -9.191 -34.499 1.00 91.69 91 GLY A CA 1
ATOM 646 C C . GLY A 1 91 ? 27.355 -10.153 -34.962 1.00 91.69 91 GLY A C 1
ATOM 647 O O . GLY A 1 91 ? 27.627 -11.124 -35.668 1.00 91.69 91 GLY A O 1
ATOM 648 N N . LEU A 1 92 ? 26.107 -9.863 -34.596 1.00 93.94 92 LEU A N 1
ATOM 649 C CA . LEU A 1 92 ? 24.953 -10.640 -35.042 1.00 93.94 92 LEU A CA 1
ATOM 650 C C . LEU A 1 92 ? 24.317 -9.974 -36.267 1.00 93.94 92 LEU A C 1
ATOM 652 O O . LEU A 1 92 ? 23.953 -8.801 -36.222 1.00 93.94 92 LEU A O 1
ATOM 656 N N . ALA A 1 93 ? 24.131 -10.714 -37.358 1.00 93.50 93 ALA A N 1
ATOM 657 C CA . ALA A 1 93 ? 23.443 -10.200 -38.540 1.00 93.50 93 ALA A CA 1
ATOM 658 C C . ALA A 1 93 ? 21.928 -10.111 -38.284 1.00 93.50 93 ALA A C 1
ATOM 660 O O . ALA A 1 93 ? 21.171 -11.029 -38.592 1.00 93.50 93 ALA A O 1
ATOM 661 N N . VAL A 1 94 ? 21.486 -8.999 -37.697 1.00 94.56 94 VAL A N 1
ATOM 662 C CA . VAL A 1 94 ? 20.070 -8.717 -37.434 1.00 94.56 94 VAL A CA 1
ATOM 663 C C . VAL A 1 94 ? 19.620 -7.526 -38.276 1.00 94.56 94 VAL A C 1
ATOM 665 O O . VAL A 1 94 ? 20.304 -6.498 -38.278 1.00 94.56 94 VAL A O 1
ATOM 668 N N . PRO A 1 95 ? 18.469 -7.609 -38.967 1.00 96.75 95 PRO A N 1
ATOM 669 C CA . PRO A 1 95 ? 17.952 -6.480 -39.725 1.00 96.75 95 PRO A CA 1
ATOM 670 C C . PRO A 1 95 ? 17.485 -5.347 -38.798 1.00 96.75 95 PRO A C 1
ATOM 672 O O . PRO A 1 95 ? 16.897 -5.588 -37.744 1.00 96.75 95 PRO A O 1
ATOM 675 N N . LEU A 1 96 ? 17.689 -4.097 -39.227 1.00 95.19 96 LEU A N 1
ATOM 676 C CA . LEU A 1 96 ? 17.377 -2.885 -38.453 1.00 95.19 96 LEU A CA 1
ATOM 677 C C . LEU A 1 96 ? 15.916 -2.812 -37.974 1.00 95.19 96 LEU A C 1
ATOM 679 O O . LEU A 1 96 ? 15.638 -2.255 -36.911 1.00 95.19 96 LEU A O 1
ATOM 683 N N . TRP A 1 97 ? 14.980 -3.383 -38.737 1.00 97.56 97 TRP A N 1
ATOM 684 C CA . TRP A 1 97 ? 13.564 -3.365 -38.377 1.00 97.56 97 TRP A CA 1
ATOM 685 C C . TRP A 1 97 ? 13.278 -4.124 -37.077 1.00 97.56 97 TRP A C 1
ATOM 687 O O . TRP A 1 97 ? 12.326 -3.765 -36.393 1.00 97.56 97 TRP A O 1
ATOM 697 N N . LEU A 1 98 ? 14.080 -5.130 -36.702 1.00 96.88 98 LEU A N 1
ATOM 698 C CA . LEU A 1 98 ? 13.801 -5.950 -35.521 1.00 96.88 98 LEU A CA 1
ATOM 699 C C . LEU A 1 98 ? 14.016 -5.172 -34.207 1.00 96.88 98 LEU A C 1
ATOM 701 O O . LEU A 1 98 ? 13.067 -5.106 -33.424 1.00 96.88 98 LEU A O 1
ATOM 705 N N . PRO A 1 99 ? 15.171 -4.513 -33.962 1.00 96.25 99 PRO A N 1
ATOM 706 C CA . PRO A 1 99 ? 15.329 -3.604 -32.825 1.00 96.25 99 PRO A CA 1
ATOM 707 C C . PRO A 1 99 ? 14.241 -2.527 -32.749 1.00 96.25 99 PRO A C 1
ATOM 709 O O . PRO A 1 99 ? 13.696 -2.275 -31.675 1.00 96.25 99 PRO A O 1
ATOM 712 N N . LEU A 1 100 ? 13.884 -1.929 -33.892 1.00 96.00 100 LEU A N 1
ATOM 713 C CA . LEU A 1 100 ? 12.844 -0.900 -33.963 1.00 96.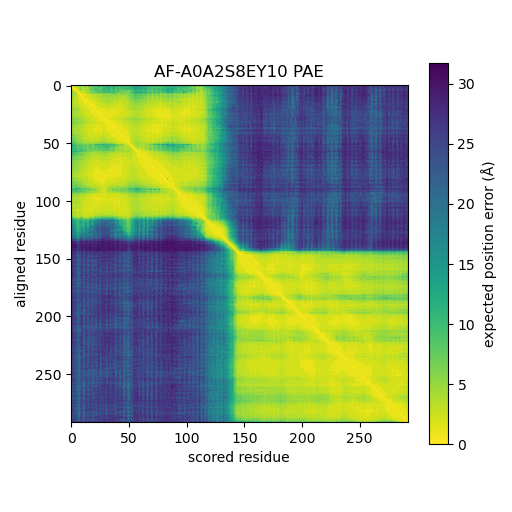00 100 LEU A CA 1
ATOM 714 C C . LEU A 1 100 ? 11.460 -1.458 -33.619 1.00 96.00 100 LEU A C 1
ATOM 716 O O . LEU A 1 100 ? 10.729 -0.839 -32.850 1.00 96.00 100 LEU A O 1
ATOM 720 N N . ALA A 1 101 ? 11.106 -2.631 -34.143 1.00 96.81 101 ALA A N 1
ATOM 721 C CA . ALA A 1 101 ? 9.843 -3.292 -33.850 1.00 96.81 101 ALA A CA 1
ATOM 722 C C . ALA A 1 101 ? 9.762 -3.702 -32.376 1.00 96.81 101 ALA A C 1
ATOM 724 O O . ALA A 1 101 ? 8.734 -3.468 -31.746 1.00 96.81 101 ALA A O 1
ATOM 725 N N . MET A 1 102 ? 10.836 -4.246 -31.794 1.00 95.62 102 MET A N 1
ATOM 726 C CA . MET A 1 102 ? 10.878 -4.609 -30.373 1.00 95.62 102 MET A CA 1
ATOM 727 C C . MET A 1 102 ? 10.656 -3.391 -29.477 1.00 95.62 102 MET A C 1
ATOM 729 O O . MET A 1 102 ? 9.760 -3.400 -28.634 1.00 95.62 102 MET A O 1
ATOM 733 N N . THR A 1 103 ? 11.418 -2.319 -29.694 1.00 95.19 103 THR A N 1
ATOM 734 C CA . THR A 1 103 ? 11.284 -1.095 -28.901 1.00 95.19 103 THR A CA 1
ATOM 735 C C . THR A 1 103 ? 9.937 -0.417 -29.138 1.00 95.19 103 THR A C 1
ATOM 737 O O . THR A 1 103 ? 9.276 -0.026 -28.181 1.00 95.19 103 THR A O 1
ATOM 740 N N . GLY A 1 104 ? 9.496 -0.311 -30.392 1.00 95.56 104 GLY A N 1
ATOM 741 C CA . GLY A 1 104 ? 8.248 0.353 -30.763 1.00 95.56 104 GLY A CA 1
ATOM 742 C C . GLY A 1 104 ? 7.007 -0.373 -30.246 1.00 95.56 104 GLY A C 1
ATOM 743 O O . GLY A 1 104 ? 6.127 0.258 -29.667 1.00 95.56 104 GLY A O 1
ATOM 744 N N . THR A 1 105 ? 6.943 -1.701 -30.387 1.00 96.00 105 THR A N 1
ATOM 745 C CA . THR A 1 105 ? 5.816 -2.498 -29.869 1.00 96.00 105 THR A CA 1
ATOM 746 C C . THR A 1 105 ? 5.787 -2.511 -28.346 1.00 96.00 105 THR A C 1
ATOM 748 O O . THR A 1 105 ? 4.711 -2.364 -27.771 1.00 96.00 105 THR A O 1
ATOM 751 N N . ALA A 1 106 ? 6.943 -2.595 -27.678 1.00 94.31 106 ALA A N 1
ATOM 752 C CA . ALA A 1 106 ? 7.023 -2.486 -26.224 1.00 94.31 106 ALA A CA 1
ATOM 753 C C . ALA A 1 106 ? 6.587 -1.101 -25.724 1.00 94.31 106 ALA A C 1
ATOM 755 O O . ALA A 1 106 ? 5.822 -1.010 -24.765 1.00 94.31 106 ALA A O 1
ATOM 756 N N . ALA A 1 107 ? 7.022 -0.031 -26.398 1.00 93.12 107 ALA A N 1
ATOM 757 C CA . ALA A 1 107 ? 6.620 1.340 -26.102 1.00 93.12 107 ALA A CA 1
ATOM 758 C C . ALA A 1 107 ? 5.109 1.538 -26.286 1.00 93.12 107 ALA A C 1
ATOM 760 O O . ALA A 1 107 ? 4.450 2.056 -25.386 1.00 93.12 107 ALA A O 1
ATOM 761 N N . ALA A 1 108 ? 4.546 1.074 -27.406 1.00 94.19 108 ALA A N 1
ATOM 762 C CA . ALA A 1 108 ? 3.114 1.148 -27.688 1.00 94.19 108 ALA A CA 1
ATOM 763 C C . ALA A 1 108 ? 2.285 0.318 -26.695 1.00 94.19 108 ALA A C 1
ATOM 765 O O . ALA A 1 108 ? 1.266 0.790 -26.192 1.00 94.19 108 ALA A O 1
ATOM 766 N N . PHE A 1 109 ? 2.739 -0.894 -26.364 1.00 93.00 109 PHE A N 1
ATOM 767 C CA . PHE A 1 109 ? 2.089 -1.748 -25.374 1.00 93.00 109 PHE A CA 1
ATOM 768 C C . PHE A 1 109 ? 2.113 -1.113 -23.981 1.00 93.00 109 PHE A C 1
ATOM 770 O O . PHE A 1 109 ? 1.078 -1.068 -23.320 1.00 93.00 109 PHE A O 1
ATOM 777 N N . ALA A 1 110 ? 3.260 -0.587 -23.543 1.00 87.50 110 ALA A N 1
ATOM 778 C CA . ALA A 1 110 ? 3.380 0.103 -22.264 1.00 87.50 110 ALA A CA 1
ATOM 779 C C . ALA A 1 110 ? 2.498 1.361 -22.223 1.00 87.50 110 ALA A C 1
ATOM 781 O O . ALA A 1 110 ? 1.745 1.551 -21.271 1.00 87.50 110 ALA A O 1
ATOM 782 N N . ALA A 1 111 ? 2.516 2.165 -23.288 1.00 88.69 111 ALA A N 1
ATOM 783 C CA . ALA A 1 111 ? 1.664 3.338 -23.430 1.00 88.69 111 ALA A CA 1
ATOM 784 C C . ALA A 1 111 ? 0.176 2.974 -23.324 1.00 88.69 111 ALA A C 1
ATOM 786 O O . ALA A 1 111 ? -0.537 3.568 -22.526 1.00 88.69 111 ALA A O 1
ATOM 787 N N . TRP A 1 112 ? -0.293 1.956 -24.051 1.00 90.94 112 TRP A N 1
ATOM 788 C CA . TRP A 1 112 ? -1.681 1.494 -23.969 1.00 90.94 112 TRP A CA 1
ATOM 789 C C . TRP A 1 112 ? -2.032 0.930 -22.588 1.00 90.94 112 TRP A C 1
ATOM 791 O O . TRP A 1 112 ? -3.097 1.221 -22.044 1.00 90.94 112 TRP A O 1
ATOM 801 N N . ARG A 1 113 ? -1.143 0.120 -22.005 1.00 86.12 113 ARG A N 1
ATOM 802 C CA . ARG A 1 113 ? -1.429 -0.632 -20.780 1.00 86.12 113 ARG A CA 1
ATOM 803 C C . ARG A 1 113 ? -1.356 0.217 -19.510 1.00 86.12 113 ARG A C 1
ATOM 805 O O . ARG A 1 113 ? -2.043 -0.118 -18.544 1.00 86.12 113 ARG A O 1
ATOM 812 N N . TYR A 1 114 ? -0.540 1.270 -19.517 1.00 82.88 114 TYR A N 1
ATOM 813 C CA . TYR A 1 114 ? -0.278 2.155 -18.378 1.00 82.88 114 TYR A CA 1
ATOM 814 C C . TYR A 1 114 ? -0.720 3.606 -18.625 1.00 82.88 114 TYR A C 1
ATOM 816 O O . TYR A 1 114 ? -0.344 4.488 -17.860 1.00 82.88 114 TYR A O 1
ATOM 824 N N . ARG A 1 115 ? -1.543 3.875 -19.649 1.00 78.69 115 ARG A N 1
ATOM 825 C CA . ARG A 1 115 ? -2.092 5.222 -19.914 1.00 78.69 115 ARG A CA 1
ATOM 826 C C . ARG A 1 115 ? -2.838 5.840 -18.719 1.00 78.69 115 ARG A C 1
ATOM 828 O O . ARG A 1 115 ? -2.827 7.057 -18.571 1.00 78.69 115 ARG A O 1
ATOM 835 N N . ASP A 1 116 ? -3.442 4.997 -17.877 1.00 70.50 116 ASP A N 1
ATOM 836 C CA . ASP A 1 116 ? -4.230 5.402 -16.702 1.00 70.50 116 ASP A CA 1
ATOM 837 C C . ASP A 1 116 ? -3.385 5.381 -15.410 1.00 70.50 116 ASP A C 1
ATOM 839 O O . ASP A 1 116 ? -3.877 5.693 -14.331 1.00 70.50 116 ASP A O 1
ATOM 843 N N . ALA A 1 117 ? -2.098 5.008 -15.482 1.00 66.56 117 ALA A N 1
ATOM 844 C CA . ALA A 1 117 ? -1.236 4.937 -14.298 1.00 66.56 117 ALA A CA 1
ATOM 845 C C . ALA A 1 117 ? -1.076 6.308 -13.627 1.00 66.56 117 ALA A C 1
ATOM 847 O O . ALA A 1 117 ? -0.970 6.377 -12.408 1.00 66.56 117 ALA A O 1
ATOM 848 N N . ARG A 1 118 ? -1.143 7.391 -14.412 1.00 59.78 118 ARG A N 1
ATOM 849 C CA . ARG A 1 118 ? -1.117 8.750 -13.880 1.00 59.78 118 ARG A CA 1
ATOM 850 C C . ARG A 1 118 ? -2.380 9.112 -13.109 1.00 59.78 118 ARG A C 1
ATOM 852 O O . ARG A 1 118 ? -2.264 9.912 -12.207 1.00 59.78 118 ARG A O 1
ATOM 859 N N . GLU A 1 119 ? -3.546 8.553 -13.433 1.00 57.03 119 GLU A N 1
ATOM 860 C CA . GLU A 1 119 ? -4.776 8.813 -12.665 1.00 57.03 119 GLU A CA 1
ATOM 861 C C . GLU A 1 119 ? -4.694 8.161 -11.285 1.00 57.03 119 GLU A C 1
ATOM 863 O O . GLU A 1 119 ? -5.143 8.735 -10.305 1.00 57.03 119 GLU A O 1
ATOM 868 N N . VAL A 1 120 ? -4.035 7.004 -11.189 1.00 54.28 120 VAL 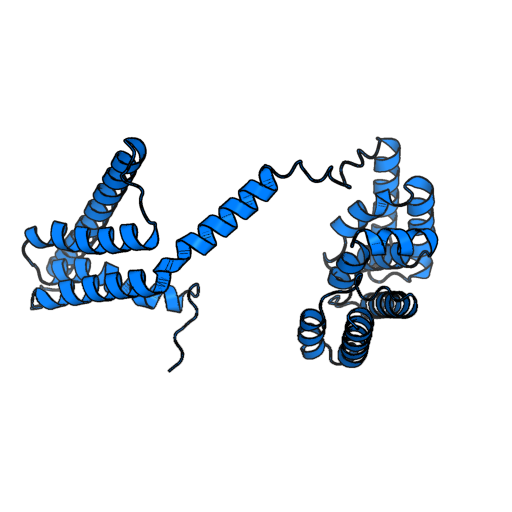A N 1
ATOM 869 C CA . VAL A 1 120 ? -3.756 6.340 -9.909 1.00 54.28 120 VAL A CA 1
ATOM 870 C C . VAL A 1 120 ? -2.666 7.073 -9.130 1.00 54.28 120 VAL A C 1
ATOM 872 O O . VAL A 1 120 ? -2.802 7.253 -7.930 1.00 54.28 120 VAL A O 1
ATOM 875 N N . GLU A 1 121 ? -1.594 7.508 -9.794 1.00 61.50 121 GLU A N 1
ATOM 876 C CA . GLU A 1 121 ? -0.501 8.251 -9.155 1.00 61.50 121 GLU A CA 1
ATOM 877 C C . GLU A 1 121 ? -0.947 9.660 -8.751 1.00 61.50 121 GLU A C 1
ATOM 879 O O . GLU A 1 121 ? -0.613 10.100 -7.663 1.00 61.50 121 GLU A O 1
ATOM 884 N N . SER A 1 122 ? -1.776 10.332 -9.556 1.00 54.91 122 SER A N 1
ATOM 885 C CA . SER A 1 122 ? -2.377 11.616 -9.201 1.00 54.91 122 SER A CA 1
ATOM 886 C C . SER A 1 122 ? -3.442 11.462 -8.132 1.00 54.91 122 SER A C 1
ATOM 888 O O . SER A 1 122 ? -3.447 12.278 -7.236 1.00 54.91 122 SER A O 1
ATOM 890 N N . ALA A 1 123 ? -4.297 10.433 -8.166 1.00 56.44 123 ALA A N 1
ATOM 891 C CA . ALA A 1 123 ? -5.245 10.179 -7.080 1.00 56.44 123 ALA A CA 1
ATOM 892 C C . ALA A 1 123 ? -4.522 9.806 -5.781 1.00 56.44 123 ALA A C 1
ATOM 894 O O . ALA A 1 123 ? -4.970 10.178 -4.706 1.00 56.44 123 ALA A O 1
ATOM 895 N N . LEU A 1 124 ? -3.388 9.104 -5.864 1.00 62.41 124 LEU A N 1
ATOM 896 C CA . LEU A 1 124 ? -2.539 8.811 -4.714 1.00 62.41 124 LEU A CA 1
ATOM 897 C C . LEU A 1 124 ? -1.830 10.066 -4.213 1.00 62.41 124 LEU A C 1
ATOM 899 O O . LEU A 1 124 ? -1.770 10.280 -3.015 1.00 62.41 124 LEU A O 1
ATOM 903 N N . GLU A 1 125 ? -1.294 10.899 -5.099 1.00 72.19 125 GLU A N 1
ATOM 904 C CA . GLU A 1 125 ? -0.622 12.139 -4.719 1.00 72.19 125 GLU A CA 1
ATOM 905 C C . GLU A 1 125 ? -1.621 13.188 -4.233 1.00 72.19 125 GLU A C 1
ATOM 907 O O . GLU A 1 125 ? -1.313 13.926 -3.310 1.00 72.19 125 GLU A O 1
ATOM 912 N N . GLU A 1 126 ? -2.838 13.204 -4.767 1.00 68.88 126 GLU A N 1
ATOM 913 C CA . GLU A 1 126 ? -3.972 13.993 -4.292 1.00 68.88 126 GLU A CA 1
ATOM 914 C C . GLU A 1 126 ? -4.492 13.441 -2.966 1.00 68.88 126 GLU A C 1
ATOM 916 O O . GLU A 1 126 ? -4.782 14.231 -2.086 1.00 68.88 126 GLU A O 1
ATOM 921 N N . ALA A 1 127 ? -4.499 12.122 -2.746 1.00 65.69 127 ALA A N 1
ATOM 922 C CA . ALA A 1 127 ? -4.779 11.527 -1.439 1.00 65.69 127 ALA A CA 1
ATOM 923 C C . ALA A 1 127 ? -3.663 11.808 -0.418 1.00 65.69 127 ALA A C 1
ATOM 925 O O . ALA A 1 127 ? -3.951 12.072 0.740 1.00 65.69 127 ALA A O 1
ATOM 926 N N . LEU A 1 128 ? -2.391 11.794 -0.823 1.00 74.06 128 LEU A N 1
ATOM 927 C CA . LEU A 1 128 ? -1.244 12.128 0.030 1.00 74.06 128 LEU A CA 1
ATOM 928 C C . LEU A 1 128 ? -1.183 13.624 0.331 1.00 74.06 128 LEU A C 1
ATOM 930 O O . LEU A 1 128 ? -0.848 14.016 1.445 1.00 74.06 128 LEU A O 1
ATOM 934 N N . THR A 1 129 ? -1.508 14.456 -0.654 1.00 75.56 129 THR A N 1
ATOM 935 C CA . THR A 1 129 ? -1.668 15.900 -0.486 1.00 75.56 129 THR A CA 1
ATOM 936 C C . THR A 1 129 ? -2.873 16.169 0.389 1.00 75.56 129 THR A C 1
ATOM 938 O O . THR A 1 129 ? -2.738 16.907 1.339 1.00 75.56 129 THR A O 1
ATOM 941 N N . ALA A 1 130 ? -3.998 15.488 0.189 1.00 69.69 130 ALA A N 1
ATOM 942 C CA . ALA A 1 130 ? -5.149 15.565 1.077 1.00 69.69 130 ALA A CA 1
ATOM 943 C C . ALA A 1 130 ? -4.854 15.009 2.475 1.00 69.69 130 ALA A C 1
ATOM 945 O O . ALA A 1 130 ? -5.479 15.459 3.410 1.00 69.69 130 ALA A O 1
ATOM 946 N N . LEU A 1 131 ? -3.906 14.088 2.666 1.00 65.75 131 LEU A N 1
ATOM 947 C CA . LEU A 1 131 ? -3.437 13.673 3.996 1.00 65.75 131 LEU A CA 1
ATOM 948 C C . LEU A 1 131 ? -2.495 14.706 4.636 1.00 65.75 131 LEU A C 1
ATOM 950 O O . LEU A 1 131 ? -2.444 14.805 5.856 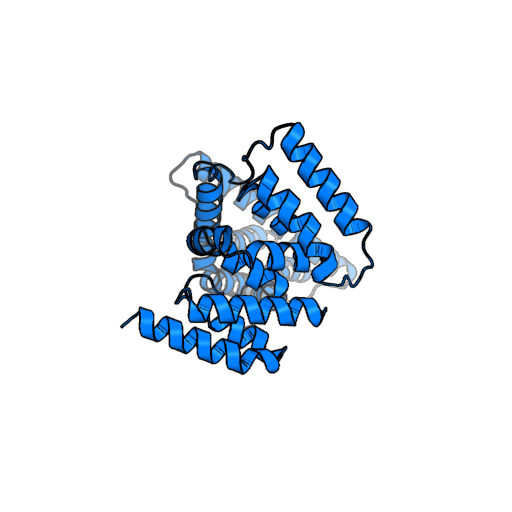1.00 65.75 131 LEU A O 1
ATOM 954 N N . ARG A 1 132 ? -1.735 15.452 3.826 1.00 69.44 132 ARG A N 1
ATOM 955 C CA . ARG A 1 132 ? -0.854 16.545 4.277 1.00 69.44 132 ARG A CA 1
ATOM 956 C C . ARG A 1 132 ? -1.596 17.855 4.547 1.00 69.44 132 ARG A C 1
ATOM 958 O O . ARG A 1 132 ? -1.209 18.574 5.459 1.00 69.44 132 ARG A O 1
ATOM 965 N N . ASP A 1 133 ? -2.585 18.153 3.711 1.00 65.25 133 ASP A N 1
ATOM 966 C CA . ASP A 1 133 ? -3.369 19.390 3.655 1.00 65.25 133 ASP A CA 1
ATOM 967 C C . ASP A 1 133 ? -4.765 19.213 4.243 1.00 65.25 133 ASP A C 1
ATOM 969 O O . ASP A 1 133 ? -5.448 20.211 4.494 1.00 65.25 133 ASP A O 1
ATOM 973 N N . ALA A 1 134 ? -5.203 17.972 4.509 1.00 47.44 134 ALA A N 1
ATOM 974 C CA . ALA A 1 134 ? -6.166 17.788 5.579 1.00 47.44 134 ALA A CA 1
ATOM 975 C C . ALA A 1 134 ? -5.590 18.585 6.747 1.00 47.44 134 ALA A C 1
ATOM 977 O O . ALA A 1 134 ? -4.395 18.425 7.031 1.00 47.44 134 ALA A O 1
ATOM 978 N N . PRO A 1 135 ? -6.386 19.449 7.413 1.00 42.09 135 PRO A N 1
ATOM 979 C CA . PRO A 1 135 ? -6.006 19.819 8.765 1.00 42.09 135 PRO A CA 1
ATOM 980 C C . PRO A 1 135 ? -5.649 18.488 9.392 1.00 42.09 135 PRO A C 1
ATOM 982 O O . PRO A 1 135 ? -6.474 17.574 9.257 1.00 42.09 135 PRO A O 1
ATOM 985 N N . THR A 1 136 ? -4.414 18.337 9.905 1.00 41.47 136 THR A N 1
ATOM 986 C CA . THR A 1 136 ? -4.035 17.159 10.690 1.00 41.47 136 THR A CA 1
ATOM 987 C C . THR A 1 136 ? -5.310 16.838 11.435 1.00 41.47 136 THR A C 1
ATOM 989 O O . THR A 1 136 ? -5.787 17.774 12.099 1.00 41.47 136 THR A O 1
ATOM 992 N N . PRO A 1 137 ? -5.989 15.688 11.186 1.00 42.31 137 PRO A N 1
ATOM 993 C CA . PRO A 1 137 ? -7.126 15.338 12.025 1.00 42.31 137 PRO A CA 1
ATOM 994 C C . PRO A 1 137 ? -6.542 15.591 13.386 1.00 42.31 137 PRO A C 1
ATOM 996 O O . PRO A 1 137 ? -5.467 15.020 13.584 1.00 42.31 137 PRO A O 1
ATOM 999 N N . GLN A 1 138 ? -7.050 16.592 14.139 1.00 40.62 138 GLN A N 1
ATOM 1000 C CA . GLN A 1 138 ? -6.452 16.974 15.420 1.00 40.62 138 GLN A CA 1
ATOM 1001 C C . GLN A 1 138 ? -6.166 15.644 16.027 1.00 40.62 138 GLN A C 1
ATOM 1003 O O . GLN A 1 138 ? -7.132 14.881 16.147 1.00 40.62 138 GLN A O 1
ATOM 1008 N N . ASP A 1 139 ? -4.879 15.304 16.112 1.00 39.50 139 ASP A N 1
ATOM 1009 C CA . ASP A 1 139 ? -4.540 13.906 16.230 1.00 39.50 139 ASP A CA 1
ATOM 1010 C C . ASP A 1 139 ? -5.326 13.520 17.472 1.00 39.50 139 ASP A C 1
ATOM 1012 O O . ASP A 1 139 ? -5.230 14.240 18.472 1.00 39.50 139 ASP A O 1
ATOM 1016 N N . PRO A 1 140 ? -6.255 12.556 17.440 1.00 46.25 140 PRO A N 1
ATOM 1017 C CA . PRO A 1 140 ? -6.903 12.244 18.693 1.00 46.25 140 PRO A CA 1
ATOM 1018 C C . PRO A 1 140 ? -5.825 11.693 19.665 1.00 46.25 140 PRO A C 1
ATOM 1020 O O . PRO A 1 140 ? -6.048 11.660 20.870 1.00 46.25 140 PRO A O 1
ATOM 1023 N N . SER A 1 141 ? -4.590 11.429 19.177 1.00 42.41 141 SER A N 1
ATOM 1024 C CA . SER A 1 141 ? -3.345 11.316 19.953 1.00 42.41 141 SER A CA 1
ATOM 1025 C C . SER A 1 141 ? -2.500 12.603 20.177 1.00 42.41 141 SER A C 1
ATOM 1027 O O . SER A 1 141 ? -1.526 12.553 20.917 1.00 42.41 141 SER A O 1
ATOM 1029 N N . GLU A 1 142 ? -2.897 13.774 19.665 1.00 41.66 142 GLU A N 1
ATOM 1030 C CA . GLU A 1 142 ? -2.698 15.102 20.291 1.00 41.66 142 GLU A CA 1
ATOM 1031 C C . GLU A 1 142 ? -3.841 15.412 21.286 1.00 41.66 142 GLU A C 1
ATOM 1033 O O . GLU A 1 142 ? -4.080 16.556 21.680 1.00 41.66 142 GLU A O 1
ATOM 1038 N N . SER A 1 143 ? -4.464 14.376 21.855 1.00 50.69 143 SER A N 1
ATOM 1039 C CA . SER A 1 143 ? -4.456 14.313 23.315 1.00 50.69 143 SER A CA 1
ATOM 1040 C C . SER A 1 143 ? -2.991 14.473 23.726 1.00 50.69 143 SER A C 1
ATOM 1042 O O . SER A 1 143 ? -2.228 13.511 23.769 1.00 50.69 143 SER A O 1
ATOM 1044 N N . VAL A 1 144 ? -2.549 15.725 23.902 1.00 58.56 144 VAL A N 1
ATOM 1045 C CA . VAL A 1 144 ? -1.296 16.030 24.584 1.00 58.56 144 VAL A CA 1
ATOM 1046 C C . VAL A 1 144 ? -1.553 15.555 25.996 1.00 58.56 144 VAL A C 1
ATOM 1048 O O . VAL A 1 144 ? -1.995 16.338 26.833 1.00 58.56 144 VAL A O 1
ATOM 1051 N N . LEU A 1 145 ? -1.380 14.244 26.195 1.00 70.81 145 LEU A N 1
ATOM 1052 C CA . LEU A 1 145 ? -1.392 13.639 27.502 1.00 70.81 145 LEU A CA 1
ATOM 1053 C C . LEU A 1 145 ? -0.438 14.501 28.300 1.00 70.81 145 LEU A C 1
ATOM 1055 O O . LEU A 1 145 ? 0.726 14.664 27.908 1.00 70.81 145 LEU A O 1
ATOM 1059 N N . ASP A 1 146 ? -0.946 15.125 29.350 1.00 83.69 146 ASP A N 1
ATOM 1060 C CA . ASP A 1 146 ? -0.063 15.889 30.202 1.00 83.69 146 ASP A CA 1
ATOM 1061 C C . ASP A 1 146 ? 0.988 14.944 30.822 1.00 83.69 146 ASP A C 1
ATOM 1063 O O . ASP A 1 146 ? 0.910 13.712 30.734 1.00 83.69 146 ASP A O 1
ATOM 1067 N N . ASP A 1 147 ? 2.026 15.504 31.440 1.00 85.25 147 ASP A N 1
ATOM 1068 C CA . ASP A 1 147 ? 3.100 14.682 32.005 1.00 85.25 147 ASP A CA 1
ATOM 1069 C C . ASP A 1 147 ? 2.577 13.639 33.022 1.00 85.25 147 ASP A C 1
ATOM 1071 O O . ASP A 1 147 ? 3.190 12.579 33.198 1.00 85.25 147 ASP A O 1
ATOM 1075 N N . ALA A 1 148 ? 1.444 13.904 33.687 1.00 87.50 148 ALA A N 1
ATOM 1076 C CA . ALA A 1 148 ? 0.828 12.986 34.641 1.00 87.50 148 ALA A CA 1
ATOM 1077 C C . ALA A 1 148 ? 0.046 11.867 33.935 1.00 87.50 148 ALA A C 1
ATOM 1079 O O . ALA A 1 148 ? 0.178 10.693 34.301 1.00 87.50 148 ALA A O 1
ATOM 1080 N N . GLU A 1 149 ? -0.711 12.201 32.898 1.00 88.25 149 GLU A N 1
ATOM 1081 C CA . GLU A 1 149 ? -1.421 11.262 32.034 1.00 88.25 149 GLU A CA 1
ATOM 1082 C C . GLU A 1 149 ? -0.439 10.321 31.322 1.00 88.25 149 GLU A C 1
ATOM 1084 O O . GLU A 1 149 ? -0.578 9.096 31.391 1.00 88.25 149 GLU A O 1
ATOM 1089 N N . LEU A 1 150 ? 0.639 10.864 30.748 1.00 87.38 150 LEU A N 1
ATOM 1090 C CA . LEU A 1 150 ? 1.697 10.084 30.103 1.00 87.38 150 LEU A CA 1
ATOM 1091 C C . LEU A 1 150 ? 2.403 9.148 31.096 1.00 87.38 150 LEU A C 1
ATOM 1093 O O . LEU A 1 150 ? 2.684 7.986 30.785 1.00 87.38 150 LEU A O 1
ATOM 1097 N N . SER A 1 151 ? 2.674 9.633 32.311 1.00 90.44 151 SER A N 1
ATOM 1098 C CA . SER A 1 151 ? 3.230 8.815 33.396 1.00 90.44 151 SER A CA 1
ATOM 1099 C C . SER A 1 151 ? 2.289 7.668 33.786 1.00 90.44 151 SER A C 1
ATOM 1101 O O . SER A 1 151 ? 2.742 6.544 34.037 1.00 90.44 151 SER A O 1
ATOM 1103 N N . THR A 1 152 ? 0.978 7.918 33.772 1.00 92.69 152 THR A N 1
ATOM 1104 C CA . THR A 1 152 ? -0.053 6.912 34.058 1.00 92.69 152 THR A CA 1
ATOM 1105 C C . THR A 1 152 ? -0.092 5.838 32.972 1.00 92.69 152 THR A C 1
ATOM 1107 O O . THR A 1 152 ? 0.022 4.653 33.294 1.00 92.69 152 THR A O 1
ATOM 1110 N N . VAL A 1 153 ? -0.130 6.225 31.688 1.00 93.06 153 VAL A N 1
ATOM 1111 C CA . VAL A 1 153 ? -0.054 5.279 30.555 1.00 93.06 153 VAL A CA 1
ATOM 1112 C C . VAL A 1 153 ? 1.207 4.429 30.648 1.00 93.06 153 VAL A C 1
ATOM 1114 O O . VAL A 1 153 ? 1.142 3.201 30.573 1.00 93.06 153 VAL A O 1
ATOM 1117 N N . LYS A 1 154 ? 2.364 5.061 30.872 1.00 93.38 154 LYS A N 1
ATOM 1118 C CA . LYS A 1 154 ? 3.645 4.356 30.979 1.00 93.38 154 LYS A CA 1
ATOM 1119 C C . LYS A 1 154 ? 3.636 3.335 32.116 1.00 93.38 154 LYS A C 1
ATOM 1121 O O . LYS A 1 154 ? 4.040 2.192 31.915 1.00 93.38 154 LYS A O 1
ATOM 1126 N N . THR A 1 155 ? 3.127 3.724 33.283 1.00 96.00 155 THR A N 1
ATOM 1127 C CA . THR A 1 155 ? 3.024 2.840 34.451 1.00 96.00 155 THR A CA 1
ATOM 1128 C C . THR A 1 155 ? 2.089 1.661 34.180 1.00 96.00 155 THR A C 1
ATOM 1130 O O . THR A 1 155 ? 2.430 0.514 34.484 1.00 96.00 155 THR A O 1
ATOM 1133 N N . ALA A 1 156 ? 0.935 1.909 33.560 1.00 96.38 156 ALA A N 1
ATOM 1134 C CA . ALA A 1 156 ? -0.000 0.863 33.165 1.00 96.38 156 ALA A CA 1
ATOM 1135 C C . ALA A 1 156 ? 0.624 -0.103 32.143 1.00 96.38 156 ALA A C 1
ATOM 1137 O O . ALA A 1 156 ? 0.490 -1.320 32.277 1.00 96.38 156 ALA A O 1
ATOM 1138 N N . PHE A 1 157 ? 1.368 0.412 31.164 1.00 96.25 157 PHE A N 1
ATOM 1139 C CA . PHE A 1 157 ? 2.016 -0.396 30.128 1.00 96.25 157 PHE A CA 1
ATOM 1140 C C . PHE A 1 157 ? 3.154 -1.242 30.695 1.00 96.25 157 PHE A C 1
ATOM 1142 O O . PHE A 1 157 ? 3.283 -2.414 30.344 1.00 96.25 157 PHE A O 1
ATOM 1149 N N . ASP A 1 158 ? 3.941 -0.701 31.622 1.00 96.75 158 ASP A N 1
ATOM 1150 C CA . ASP A 1 158 ? 4.972 -1.467 32.322 1.00 96.75 158 ASP A CA 1
ATOM 1151 C C . ASP A 1 158 ? 4.351 -2.586 33.172 1.00 96.75 158 ASP A C 1
ATOM 1153 O O . ASP A 1 158 ? 4.863 -3.708 33.198 1.00 96.75 158 ASP A O 1
ATOM 1157 N N . ARG A 1 159 ? 3.188 -2.336 33.788 1.00 97.44 159 ARG A N 1
ATOM 1158 C CA . ARG A 1 159 ? 2.418 -3.369 34.497 1.00 97.44 159 ARG A CA 1
ATOM 1159 C C . ARG A 1 159 ? 1.860 -4.431 33.557 1.00 97.44 159 ARG A C 1
ATOM 1161 O O . ARG A 1 159 ? 1.955 -5.610 33.893 1.00 97.44 159 ARG A O 1
ATOM 1168 N N . LEU A 1 160 ? 1.338 -4.053 32.387 1.00 96.75 160 LEU A N 1
ATOM 1169 C CA . LEU A 1 160 ? 0.924 -5.012 31.359 1.00 96.75 160 LEU A CA 1
ATOM 1170 C C . LEU A 1 160 ? 2.114 -5.876 30.938 1.00 96.75 160 LEU A C 1
ATOM 1172 O O . LEU A 1 160 ? 2.016 -7.096 30.995 1.00 96.75 160 LEU A O 1
ATOM 1176 N N . ARG A 1 161 ? 3.271 -5.279 30.630 1.00 96.25 161 ARG A N 1
ATOM 1177 C CA . ARG A 1 161 ? 4.497 -6.008 30.249 1.00 96.25 161 ARG A CA 1
ATOM 1178 C C . ARG A 1 161 ? 5.058 -6.895 31.361 1.00 96.25 161 ARG A C 1
ATOM 1180 O O . ARG A 1 161 ? 5.749 -7.868 31.058 1.00 96.25 161 ARG A O 1
ATOM 1187 N N . ALA A 1 162 ? 4.767 -6.596 32.624 1.00 97.06 162 ALA A N 1
ATOM 1188 C CA . ALA A 1 162 ? 5.136 -7.443 33.754 1.00 97.06 162 ALA A CA 1
ATOM 1189 C C . ALA A 1 162 ? 4.228 -8.680 33.910 1.00 97.06 162 ALA A C 1
ATOM 1191 O O . ALA A 1 162 ? 4.601 -9.627 34.606 1.00 97.06 162 ALA A O 1
ATOM 1192 N N . LEU A 1 163 ? 3.051 -8.710 33.269 1.00 96.81 163 LEU A N 1
ATOM 1193 C CA . LEU A 1 163 ? 2.193 -9.895 33.257 1.00 96.81 163 LEU A CA 1
ATOM 1194 C C . LEU A 1 163 ? 2.816 -11.035 32.427 1.00 96.81 163 LEU A C 1
ATOM 1196 O O . LEU A 1 163 ? 3.590 -10.784 31.493 1.00 96.81 163 LEU A O 1
ATOM 1200 N N . PRO A 1 164 ? 2.445 -12.302 32.713 1.00 95.62 164 PRO A N 1
ATOM 1201 C CA . PRO A 1 164 ? 2.797 -13.432 31.859 1.00 95.62 164 PRO A CA 1
ATOM 1202 C C . PRO A 1 164 ? 2.377 -13.191 30.405 1.00 95.62 164 PRO A C 1
ATOM 1204 O O . PRO A 1 164 ? 1.346 -12.572 30.160 1.00 95.62 164 PRO A O 1
ATOM 1207 N N . ALA A 1 165 ? 3.125 -13.745 29.445 1.00 92.12 165 ALA A N 1
ATOM 1208 C CA . ALA A 1 165 ? 2.871 -13.562 28.008 1.00 92.12 165 ALA A CA 1
ATOM 1209 C C . ALA A 1 165 ? 1.457 -13.981 27.555 1.00 92.12 165 ALA A C 1
ATOM 1211 O O . ALA A 1 165 ? 0.964 -13.498 26.544 1.00 92.12 165 ALA A O 1
ATOM 1212 N N . ARG A 1 166 ? 0.808 -14.876 28.309 1.00 93.00 166 ARG A N 1
ATOM 1213 C CA . ARG A 1 166 ? -0.608 -15.231 28.159 1.00 93.00 166 ARG A CA 1
ATOM 1214 C C . ARG A 1 166 ? -1.333 -14.887 29.457 1.00 93.00 166 ARG A C 1
ATOM 1216 O O . ARG A 1 166 ? -1.431 -15.751 30.334 1.00 93.00 166 ARG A O 1
ATOM 1223 N N . PRO A 1 167 ? -1.724 -13.620 29.647 1.00 92.38 167 PRO A N 1
ATOM 1224 C CA . PRO A 1 167 ? -2.363 -13.194 30.879 1.00 92.38 167 PRO A CA 1
ATOM 1225 C C . PRO A 1 167 ? -3.809 -13.696 30.936 1.00 92.38 167 PRO A C 1
ATOM 1227 O O . PRO A 1 167 ? -4.480 -13.847 29.918 1.00 92.38 167 PRO A O 1
ATOM 1230 N N . ASP A 1 168 ? -4.295 -13.920 32.152 1.00 92.81 168 ASP A N 1
ATOM 1231 C CA . ASP A 1 168 ? -5.726 -14.060 32.410 1.00 92.81 168 ASP A CA 1
ATOM 1232 C C . ASP A 1 168 ? -6.391 -12.678 32.237 1.00 92.81 168 ASP A C 1
ATOM 1234 O O . ASP A 1 168 ? -5.904 -11.722 32.858 1.00 92.81 168 ASP A O 1
ATOM 1238 N N . PRO A 1 169 ? -7.475 -12.543 31.442 1.00 91.88 169 PRO A N 1
ATOM 1239 C CA . PRO A 1 169 ? -8.217 -11.289 31.299 1.00 91.88 169 PRO A CA 1
ATOM 1240 C C . PRO A 1 169 ? -8.572 -10.617 32.633 1.00 91.88 169 PRO A C 1
ATOM 1242 O O . PRO A 1 169 ? -8.500 -9.395 32.742 1.00 91.88 169 PRO A O 1
ATOM 1245 N N . VAL A 1 170 ? -8.844 -11.397 33.686 1.00 92.94 170 VAL A N 1
ATOM 1246 C CA . VAL A 1 170 ? -9.175 -10.867 35.023 1.00 92.94 170 VAL A CA 1
ATOM 1247 C C . VAL A 1 170 ? -8.019 -10.060 35.631 1.00 92.94 170 VAL A C 1
ATOM 1249 O O . VAL A 1 170 ? -8.238 -9.138 36.413 1.00 92.94 170 VAL A O 1
ATOM 1252 N N . ARG A 1 171 ? -6.764 -10.364 35.272 1.00 95.38 171 ARG A N 1
ATOM 1253 C CA . ARG A 1 171 ? -5.589 -9.607 35.745 1.00 95.38 171 ARG A CA 1
ATOM 1254 C C . ARG A 1 171 ? -5.358 -8.307 34.977 1.00 95.38 171 ARG A C 1
ATOM 1256 O O . ARG A 1 171 ? -4.618 -7.455 35.463 1.00 95.38 171 ARG A O 1
ATOM 1263 N N . ILE A 1 172 ? -5.961 -8.172 33.799 1.00 95.81 172 ILE A N 1
ATOM 1264 C CA . ILE A 1 172 ? -5.891 -6.972 32.959 1.00 95.81 172 ILE A CA 1
ATOM 1265 C C . ILE A 1 172 ? -6.934 -5.946 33.405 1.00 95.81 172 ILE A C 1
ATOM 1267 O O . ILE A 1 172 ? -6.640 -4.754 33.415 1.00 95.81 172 ILE A O 1
ATOM 1271 N N . ASP A 1 173 ? -8.107 -6.409 33.842 1.00 95.56 173 ASP A N 1
ATOM 1272 C CA . ASP A 1 173 ? -9.222 -5.568 34.294 1.00 95.56 173 ASP A CA 1
ATOM 1273 C C . ASP A 1 173 ? -8.838 -4.414 35.234 1.00 95.56 173 ASP A C 1
ATOM 1275 O O . ASP A 1 173 ? -9.230 -3.289 34.924 1.00 95.56 173 ASP A O 1
ATOM 1279 N N . PRO A 1 174 ? -8.056 -4.614 36.318 1.00 96.56 174 PRO A N 1
ATOM 1280 C CA . PRO A 1 174 ? -7.691 -3.509 37.206 1.00 96.56 174 PRO A CA 1
ATOM 1281 C C . PRO A 1 174 ? -6.743 -2.491 36.557 1.00 96.56 174 PRO A C 1
ATOM 1283 O O . PRO A 1 174 ? -6.735 -1.335 36.958 1.00 96.56 174 PRO A O 1
ATOM 1286 N N . ILE A 1 175 ? -5.931 -2.897 35.572 1.00 96.81 175 ILE A N 1
ATOM 1287 C CA . ILE A 1 175 ? -5.045 -1.973 34.842 1.00 96.81 175 ILE A CA 1
ATOM 1288 C C . ILE A 1 175 ? -5.869 -1.141 33.854 1.00 96.81 175 ILE A C 1
ATOM 1290 O O . ILE A 1 175 ? -5.669 0.061 33.722 1.00 96.81 175 ILE A O 1
ATOM 1294 N N . VAL A 1 176 ? -6.822 -1.784 33.181 1.00 94.94 176 VAL A N 1
ATOM 1295 C CA . VAL A 1 176 ? -7.757 -1.132 32.258 1.00 94.94 176 VAL A CA 1
ATOM 1296 C C . VAL A 1 176 ? -8.680 -0.157 32.988 1.00 94.94 176 VAL A C 1
ATOM 1298 O O . VAL A 1 176 ? -8.930 0.925 32.477 1.00 94.94 176 VAL A O 1
ATOM 1301 N N . GLU A 1 177 ? -9.158 -0.509 34.181 1.00 94.25 177 GLU A N 1
ATOM 1302 C CA . GLU A 1 177 ? -9.994 0.366 35.015 1.00 94.25 177 GLU A CA 1
ATOM 1303 C C . GLU A 1 177 ? -9.240 1.618 35.485 1.00 94.25 177 GLU A C 1
ATOM 1305 O O . GLU A 1 177 ? -9.806 2.708 35.514 1.00 94.25 177 GLU A O 1
ATOM 1310 N N . GLU A 1 178 ? -7.951 1.485 35.800 1.00 93.12 178 GLU A N 1
ATOM 1311 C CA . GLU A 1 178 ? -7.083 2.623 36.116 1.00 93.12 178 GLU A CA 1
ATOM 1312 C C . GLU A 1 178 ? -6.890 3.542 34.903 1.00 93.12 178 GLU A C 1
ATOM 1314 O O . GLU A 1 178 ? -7.009 4.757 35.042 1.00 93.12 178 GLU A O 1
ATOM 1319 N N . LEU A 1 179 ? -6.662 2.969 33.714 1.00 93.12 179 LEU A N 1
ATOM 1320 C CA . LEU A 1 179 ? -6.569 3.729 32.464 1.00 93.12 179 LEU A CA 1
ATOM 1321 C C . LEU A 1 179 ? -7.878 4.462 32.137 1.00 93.12 179 LEU A C 1
ATOM 1323 O O . LEU A 1 179 ? -7.835 5.642 31.813 1.00 93.12 179 LEU A O 1
ATOM 1327 N N . GLU A 1 180 ? -9.028 3.793 32.260 1.00 92.06 180 GLU A N 1
ATOM 1328 C CA . GLU A 1 180 ? -10.352 4.408 32.068 1.00 92.06 180 GLU A CA 1
ATOM 1329 C C . GLU A 1 180 ? -10.582 5.541 33.076 1.00 92.06 180 GLU A C 1
ATOM 1331 O O . GLU A 1 180 ? -11.007 6.629 32.704 1.00 92.06 180 GLU A O 1
ATOM 1336 N N . THR A 1 181 ? -10.257 5.325 34.351 1.00 91.50 181 THR A N 1
ATOM 1337 C CA . THR A 1 181 ? -10.476 6.337 35.396 1.00 91.50 181 THR A CA 1
ATOM 1338 C C . THR A 1 181 ? -9.597 7.571 35.197 1.00 91.50 181 THR A C 1
ATOM 1340 O O . THR A 1 181 ?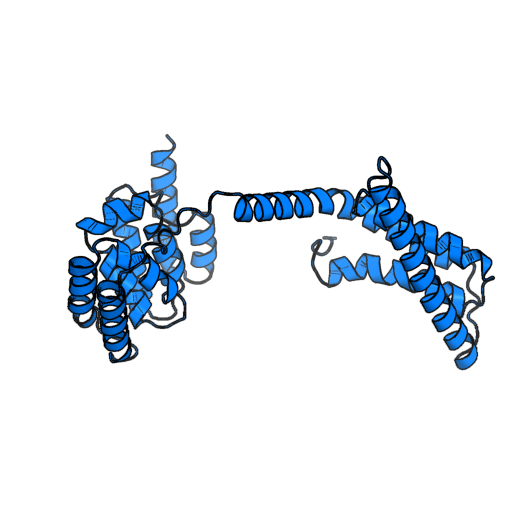 -10.036 8.685 35.478 1.00 91.50 181 THR A O 1
ATOM 1343 N N . ALA A 1 182 ? -8.353 7.381 34.755 1.00 88.69 182 ALA A N 1
ATOM 1344 C CA . ALA A 1 182 ? -7.395 8.468 34.604 1.00 88.69 182 ALA A CA 1
ATOM 1345 C C . ALA A 1 182 ? -7.569 9.251 33.297 1.00 88.69 182 ALA A C 1
ATOM 1347 O O . ALA A 1 182 ? -7.332 10.453 33.294 1.00 88.69 182 ALA A O 1
ATOM 1348 N N . LEU A 1 183 ? -7.953 8.577 32.208 1.00 85.94 183 LEU A N 1
ATOM 1349 C CA . LEU A 1 183 ? -7.856 9.118 30.846 1.00 85.94 183 LEU A CA 1
ATOM 1350 C C . LEU A 1 183 ? -9.187 9.112 30.089 1.00 85.94 183 LEU A C 1
ATOM 1352 O O . LEU A 1 183 ? -9.230 9.556 28.948 1.00 85.94 183 LEU A O 1
ATOM 1356 N N . ASP A 1 184 ? -10.256 8.593 30.693 1.00 85.38 184 ASP A N 1
ATOM 1357 C CA . ASP A 1 184 ? -11.554 8.360 30.060 1.00 85.38 184 ASP A CA 1
ATOM 1358 C C . ASP A 1 184 ? -11.435 7.566 28.753 1.00 85.38 184 ASP A C 1
ATOM 1360 O O . ASP A 1 184 ? -11.218 6.359 28.831 1.00 85.38 184 ASP A O 1
ATOM 1364 N N . ASP A 1 185 ? -11.534 8.201 27.578 1.00 80.81 185 ASP A N 1
ATOM 1365 C CA . ASP A 1 185 ? -11.315 7.602 26.255 1.00 80.81 185 ASP A CA 1
ATOM 1366 C C . ASP A 1 185 ? -9.896 7.824 25.695 1.00 80.81 185 ASP A C 1
ATOM 1368 O O . ASP A 1 185 ? -9.487 7.108 24.781 1.00 80.81 185 ASP A O 1
ATOM 1372 N N . GLY A 1 186 ? -9.091 8.714 26.282 1.00 83.50 186 GLY A N 1
ATOM 1373 C CA . GLY A 1 186 ? -7.752 9.077 25.804 1.00 83.50 186 GLY A CA 1
ATOM 1374 C C . GLY A 1 186 ? -6.728 7.934 25.809 1.00 83.50 186 GLY A C 1
ATOM 1375 O O . GLY A 1 186 ? -5.768 7.951 25.034 1.00 83.50 186 GLY A O 1
ATOM 1376 N N . ALA A 1 187 ? -6.934 6.880 26.610 1.00 87.06 187 ALA A N 1
ATOM 1377 C CA . ALA A 1 187 ? -6.033 5.724 26.610 1.00 87.06 187 ALA A CA 1
ATOM 1378 C C . ALA A 1 187 ? -6.169 4.857 25.345 1.00 87.06 187 ALA A C 1
ATOM 1380 O O . ALA A 1 187 ? -5.261 4.072 25.046 1.00 87.06 187 ALA A O 1
ATOM 1381 N N . ILE A 1 188 ? -7.274 4.984 24.593 1.00 90.12 188 ILE A N 1
ATOM 1382 C CA . ILE A 1 188 ? -7.570 4.111 23.451 1.00 90.12 188 ILE A CA 1
ATOM 1383 C C . ILE A 1 188 ? -6.483 4.177 22.378 1.00 90.12 188 ILE A C 1
ATOM 1385 O O . ILE A 1 188 ? -6.047 3.140 21.885 1.00 90.12 188 ILE A O 1
ATOM 1389 N N . HIS A 1 189 ? -5.987 5.373 22.059 1.00 87.56 189 HIS A N 1
ATOM 1390 C CA . HIS A 1 189 ? -4.995 5.562 20.999 1.00 87.56 189 HIS A CA 1
ATOM 1391 C C . HIS A 1 189 ? -3.647 4.955 21.377 1.00 87.56 189 HIS A C 1
ATOM 1393 O O . HIS A 1 189 ? -3.004 4.305 20.553 1.00 87.56 189 HIS A O 1
ATOM 1399 N N . SER A 1 190 ? -3.265 5.081 22.651 1.00 89.38 190 SER A N 1
ATOM 1400 C CA . SER A 1 190 ? -2.061 4.436 23.176 1.00 89.38 190 SER A CA 1
ATOM 1401 C C . SER A 1 190 ? -2.181 2.910 23.115 1.00 89.38 190 SER A C 1
ATOM 1403 O O . SER A 1 190 ? -1.233 2.232 22.723 1.00 89.38 190 SER A O 1
ATOM 1405 N N . LEU A 1 191 ? -3.349 2.352 23.463 1.00 92.50 191 LEU A N 1
ATOM 1406 C CA . LEU A 1 191 ? -3.598 0.909 23.385 1.00 92.50 191 LEU A CA 1
ATOM 1407 C C . LEU A 1 191 ? -3.617 0.398 21.937 1.00 92.50 191 LEU A C 1
ATOM 1409 O O . LEU A 1 191 ? -3.039 -0.651 21.664 1.00 92.50 191 LEU A O 1
ATOM 1413 N N . ILE A 1 192 ? -4.223 1.139 21.003 1.00 91.50 192 ILE A N 1
ATOM 1414 C CA . ILE A 1 192 ? -4.221 0.811 19.567 1.00 91.50 192 ILE A CA 1
ATOM 1415 C C . ILE A 1 192 ? -2.793 0.801 19.006 1.00 91.50 192 ILE A C 1
ATOM 1417 O O . ILE A 1 192 ? -2.472 -0.074 18.207 1.00 91.50 192 ILE A O 1
ATOM 1421 N N . GLY A 1 193 ? -1.929 1.727 19.439 1.00 87.62 193 GLY A N 1
ATOM 1422 C CA . GLY A 1 193 ? -0.533 1.791 18.993 1.00 87.62 193 GLY A CA 1
ATOM 1423 C C . GLY A 1 193 ? 0.293 0.540 19.325 1.00 87.62 193 GLY A C 1
ATOM 1424 O O . GLY A 1 193 ? 1.174 0.160 18.550 1.00 87.62 193 GLY A O 1
ATOM 1425 N N . GLU A 1 194 ? -0.008 -0.129 20.441 1.00 90.44 194 GLU A N 1
ATOM 1426 C CA . GLU A 1 194 ? 0.672 -1.367 20.856 1.00 90.44 194 GLU A CA 1
ATOM 1427 C C . GLU A 1 194 ? -0.063 -2.642 20.396 1.00 90.44 194 GLU A C 1
ATOM 1429 O O . GLU A 1 194 ? 0.564 -3.690 20.220 1.00 90.44 194 GLU A O 1
ATOM 1434 N N . ALA A 1 195 ? -1.383 -2.581 20.195 1.00 90.31 195 ALA A N 1
ATOM 1435 C CA . ALA A 1 195 ? -2.184 -3.723 19.761 1.00 90.31 195 ALA A CA 1
ATOM 1436 C C . ALA A 1 195 ? -1.859 -4.159 18.321 1.00 90.31 195 ALA A C 1
ATOM 1438 O O . ALA A 1 195 ? -1.438 -3.378 17.469 1.00 90.31 195 ALA A O 1
ATOM 1439 N N . GLY A 1 196 ? -2.043 -5.447 18.029 1.00 84.69 196 GLY A N 1
ATOM 1440 C CA . GLY A 1 196 ? -1.731 -6.037 16.724 1.00 84.69 196 GLY A CA 1
ATOM 1441 C C . GLY A 1 196 ? -0.239 -6.308 16.490 1.00 84.69 196 GLY A C 1
ATOM 1442 O O . GLY A 1 196 ? 0.119 -6.929 15.489 1.00 84.69 196 GLY A O 1
ATOM 1443 N N . GLN A 1 197 ? 0.643 -5.938 17.427 1.00 89.56 197 GLN A N 1
ATOM 1444 C CA . GLN A 1 197 ? 2.078 -6.255 17.371 1.00 89.56 197 GLN A CA 1
ATOM 1445 C C . GLN A 1 197 ? 2.410 -7.689 17.838 1.00 89.56 197 GLN A C 1
ATOM 1447 O O . GLN A 1 197 ? 3.578 -8.072 17.922 1.00 89.56 197 GLN A O 1
ATOM 1452 N N . GLY A 1 198 ? 1.389 -8.505 18.123 1.00 89.31 198 GLY A N 1
ATOM 1453 C CA . GLY A 1 198 ? 1.529 -9.907 18.531 1.00 89.31 198 GLY A CA 1
ATOM 1454 C C . GLY A 1 198 ? 1.706 -10.121 20.037 1.00 89.31 198 GLY A C 1
ATOM 1455 O O . GLY A 1 198 ? 1.969 -11.248 20.461 1.00 89.31 198 GLY A O 1
ATOM 1456 N N . ASP A 1 199 ? 1.555 -9.070 20.846 1.00 94.25 199 ASP A N 1
ATOM 1457 C CA . ASP A 1 199 ? 1.554 -9.163 22.303 1.00 94.25 199 ASP A CA 1
ATOM 1458 C C . ASP A 1 199 ? 0.120 -9.266 22.843 1.00 94.25 199 ASP A C 1
ATOM 1460 O O . ASP A 1 199 ? -0.609 -8.277 22.942 1.00 94.25 199 ASP A O 1
ATOM 1464 N N . ALA A 1 200 ? -0.261 -10.476 23.264 1.00 96.12 200 ALA A N 1
ATOM 1465 C CA . ALA A 1 200 ? -1.596 -10.767 23.781 1.00 96.12 200 ALA A CA 1
ATOM 1466 C C . ALA A 1 200 ? -1.992 -9.893 24.985 1.00 96.12 200 ALA A C 1
ATOM 1468 O O . ALA A 1 200 ? -3.179 -9.731 25.256 1.00 96.12 200 ALA A O 1
ATOM 1469 N N . ARG A 1 201 ? -1.024 -9.323 25.717 1.00 97.25 201 ARG A N 1
ATOM 1470 C CA . ARG A 1 201 ? -1.283 -8.467 26.884 1.00 97.25 201 ARG A CA 1
ATOM 1471 C C . ARG A 1 201 ? -1.922 -7.146 26.471 1.00 97.25 201 ARG A C 1
ATOM 1473 O O . ARG A 1 201 ? -2.890 -6.726 27.102 1.00 97.25 201 ARG A O 1
ATOM 1480 N N . PHE A 1 202 ? -1.418 -6.534 25.402 1.00 97.12 202 PHE A N 1
ATOM 1481 C CA . PHE A 1 202 ? -1.952 -5.285 24.859 1.00 97.12 202 PHE A CA 1
ATOM 1482 C C . PHE A 1 202 ? -3.223 -5.522 24.048 1.00 97.12 202 PHE A C 1
ATOM 1484 O O . PHE A 1 202 ? -4.191 -4.786 24.224 1.00 97.12 202 PHE A O 1
ATOM 1491 N N . ASP A 1 203 ? -3.268 -6.601 23.262 1.00 97.25 203 ASP A N 1
ATOM 1492 C CA . ASP A 1 203 ? -4.475 -6.987 22.524 1.00 97.25 203 ASP A CA 1
ATOM 1493 C C . ASP A 1 203 ? -5.668 -7.203 23.472 1.00 97.25 203 ASP A C 1
ATOM 1495 O O . ASP A 1 203 ? -6.758 -6.67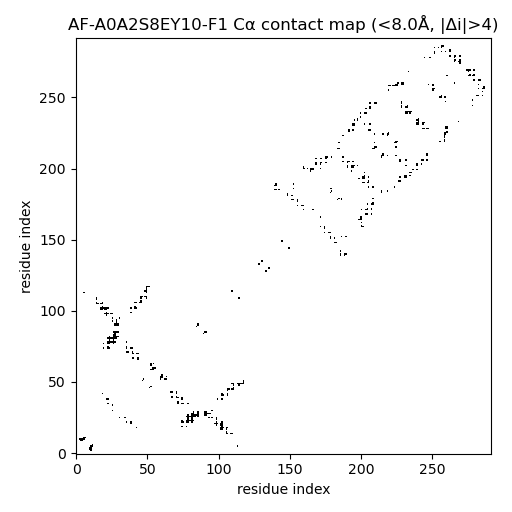7 23.251 1.00 97.25 203 ASP A O 1
ATOM 1499 N N . LEU A 1 204 ? -5.465 -7.944 24.570 1.00 97.62 204 LEU A N 1
ATOM 1500 C CA . LEU A 1 204 ? -6.505 -8.139 25.578 1.00 97.62 204 LEU A CA 1
ATOM 1501 C C . LEU A 1 204 ? -6.827 -6.839 26.319 1.00 97.62 204 LEU A C 1
ATOM 1503 O O . LEU A 1 204 ? -8.000 -6.581 26.558 1.00 97.62 204 LEU A O 1
ATOM 1507 N N . ALA A 1 205 ? -5.840 -6.007 26.667 1.00 97.44 205 ALA A N 1
ATOM 1508 C CA . ALA A 1 205 ? -6.102 -4.718 27.313 1.00 97.44 205 ALA A CA 1
ATOM 1509 C C . ALA A 1 205 ? -7.007 -3.819 26.462 1.00 97.44 205 ALA A C 1
ATOM 1511 O O . ALA A 1 205 ? -7.998 -3.306 26.980 1.00 97.44 205 ALA A O 1
ATOM 1512 N N . LEU A 1 206 ? -6.739 -3.714 25.157 1.00 97.25 206 LEU A N 1
ATOM 1513 C CA . LEU A 1 206 ? -7.584 -2.989 24.208 1.00 97.25 206 LEU A CA 1
ATOM 1514 C C . LEU A 1 206 ? -9.018 -3.542 24.183 1.00 97.25 206 LEU A C 1
ATOM 1516 O O . LEU A 1 206 ? -9.983 -2.787 24.305 1.00 97.25 206 LEU A O 1
ATOM 1520 N N . LEU A 1 207 ? -9.169 -4.866 24.082 1.00 97.00 207 LEU A N 1
ATOM 1521 C CA . LEU A 1 207 ? -10.481 -5.519 24.066 1.00 97.00 207 LEU A CA 1
ATOM 1522 C C . LEU A 1 207 ? -11.256 -5.320 25.372 1.00 97.00 207 LEU A C 1
ATOM 1524 O O . LEU A 1 207 ? -12.459 -5.069 25.342 1.00 97.00 207 LEU A O 1
ATOM 1528 N N . ARG A 1 208 ? -10.584 -5.412 26.525 1.00 96.31 208 ARG A N 1
ATOM 1529 C CA . ARG A 1 208 ? -11.199 -5.198 27.844 1.00 96.31 208 ARG A CA 1
ATOM 1530 C C . ARG A 1 208 ? -11.586 -3.740 28.061 1.00 96.31 208 ARG A C 1
ATOM 1532 O O . ARG A 1 208 ? -12.632 -3.488 28.651 1.00 96.31 208 ARG A O 1
ATOM 1539 N N . TYR A 1 209 ? -10.799 -2.802 27.543 1.00 94.88 209 TYR A N 1
ATOM 1540 C CA . TYR A 1 209 ? -11.114 -1.376 27.567 1.00 94.88 209 TYR A CA 1
ATOM 1541 C C . TYR A 1 209 ? -12.366 -1.071 26.727 1.00 94.88 209 TYR A C 1
ATOM 1543 O O . TYR A 1 209 ? -13.316 -0.472 27.223 1.00 94.88 209 TYR A O 1
ATOM 1551 N N . LEU A 1 210 ? -12.460 -1.621 25.511 1.00 94.50 210 LEU A N 1
ATOM 1552 C CA . LEU A 1 210 ? -13.656 -1.510 24.658 1.00 94.50 210 LEU A CA 1
ATOM 1553 C C . LEU A 1 210 ? -14.861 -2.333 25.137 1.00 94.50 210 LEU A C 1
ATOM 1555 O O . LEU A 1 210 ? -15.989 -2.092 24.710 1.00 94.50 210 LEU A O 1
ATOM 1559 N N . ALA A 1 211 ? -14.664 -3.307 26.026 1.00 94.44 211 ALA A N 1
ATOM 1560 C CA . ALA A 1 211 ? -15.764 -4.053 26.629 1.00 94.44 211 ALA A CA 1
ATOM 1561 C C . ALA A 1 211 ? -16.552 -3.218 27.660 1.00 94.44 211 ALA A C 1
ATOM 1563 O O . ALA A 1 211 ? -17.676 -3.598 28.009 1.00 94.44 211 ALA A O 1
ATOM 1564 N N . ARG A 1 212 ? -16.001 -2.087 28.129 1.00 92.88 212 ARG A N 1
ATOM 1565 C CA . ARG A 1 212 ? -16.648 -1.181 29.088 1.00 92.88 212 ARG A CA 1
ATOM 1566 C C . ARG A 1 212 ? -17.822 -0.446 28.418 1.00 92.88 212 ARG A C 1
ATOM 1568 O O . ARG A 1 212 ? -17.607 0.253 27.429 1.00 92.88 212 ARG A O 1
ATOM 1575 N N . PRO A 1 213 ? -19.067 -0.567 28.926 1.00 91.06 213 PRO A N 1
ATOM 1576 C CA . PRO A 1 213 ? -20.244 0.023 28.275 1.00 91.06 213 PRO A CA 1
ATOM 1577 C C . PRO A 1 213 ? -20.175 1.550 28.096 1.00 91.06 213 PRO A C 1
ATOM 1579 O O . PRO A 1 213 ? -20.649 2.072 27.090 1.00 91.06 213 PRO A O 1
ATOM 1582 N N . SER A 1 214 ? -19.562 2.247 29.060 1.00 85.94 214 SER A N 1
ATOM 1583 C CA . SER A 1 214 ? -19.296 3.698 29.078 1.00 85.94 214 SER A CA 1
ATOM 1584 C C . SER A 1 214 ? -18.478 4.175 27.875 1.00 85.94 214 SER A C 1
ATOM 1586 O O . SER A 1 214 ? -18.725 5.253 27.329 1.00 85.94 214 SER A O 1
ATOM 1588 N N . LEU A 1 215 ? -17.501 3.368 27.463 1.00 87.94 215 LEU A N 1
ATOM 1589 C CA . LEU A 1 215 ? -16.561 3.683 26.393 1.00 87.94 215 LEU A CA 1
ATOM 1590 C C . LEU A 1 215 ? -17.024 3.115 25.052 1.00 87.94 215 LEU A C 1
ATOM 1592 O O . LEU A 1 215 ? -16.957 3.805 24.037 1.00 87.94 215 LEU A O 1
ATOM 1596 N N . ARG A 1 216 ? -17.576 1.895 25.046 1.00 92.06 216 ARG A N 1
ATOM 1597 C CA . ARG A 1 216 ? -17.978 1.186 23.824 1.00 92.06 216 ARG A CA 1
ATOM 1598 C C . ARG A 1 216 ? -18.898 2.010 22.931 1.00 92.06 216 ARG A C 1
ATOM 1600 O O . ARG A 1 216 ? -18.662 2.084 21.733 1.00 92.06 216 ARG A O 1
ATOM 1607 N N . ALA A 1 217 ? -19.923 2.650 23.495 1.00 86.69 217 ALA A N 1
ATOM 1608 C CA . ALA A 1 217 ? -20.882 3.421 22.704 1.00 86.69 217 ALA A CA 1
ATOM 1609 C C . ALA A 1 217 ? -20.247 4.641 22.011 1.00 86.69 217 ALA A C 1
ATOM 1611 O O . ALA A 1 217 ? -20.641 4.977 20.895 1.00 86.69 217 ALA A O 1
ATOM 1612 N N . ARG A 1 218 ? -19.270 5.287 22.662 1.00 85.81 218 ARG A N 1
ATOM 1613 C CA . ARG A 1 218 ? -18.538 6.436 22.110 1.00 85.81 218 ARG A CA 1
ATOM 1614 C C . ARG A 1 218 ? -17.533 5.994 21.050 1.00 85.81 218 ARG A C 1
ATOM 1616 O O . ARG A 1 218 ? -17.573 6.491 19.932 1.00 85.81 218 ARG A O 1
ATOM 1623 N N . LEU A 1 219 ? -16.724 4.991 21.375 1.00 85.88 219 LEU A N 1
ATOM 1624 C CA . LEU A 1 219 ? -15.665 4.458 20.511 1.00 85.88 219 LEU A CA 1
ATOM 1625 C C . LEU A 1 219 ? -16.204 3.644 19.319 1.00 85.88 219 LEU A C 1
ATOM 1627 O O . LEU A 1 219 ? -15.533 3.457 18.307 1.00 85.88 219 LEU A O 1
ATOM 1631 N N . ALA A 1 220 ? -17.445 3.160 19.393 1.00 86.81 220 ALA A N 1
ATOM 1632 C CA . ALA A 1 220 ? -18.137 2.615 18.228 1.00 86.81 220 ALA A CA 1
ATOM 1633 C C . ALA A 1 220 ? -18.521 3.713 17.226 1.00 86.81 220 ALA A C 1
ATOM 1635 O O . ALA A 1 220 ? -18.517 3.465 16.025 1.00 86.81 220 ALA A O 1
ATOM 1636 N N . ALA A 1 221 ? -18.844 4.920 17.701 1.00 84.19 221 ALA A N 1
ATOM 1637 C CA . ALA A 1 221 ? -19.201 6.039 16.835 1.00 84.19 221 ALA A CA 1
ATOM 1638 C C . ALA A 1 221 ? -17.975 6.700 16.178 1.00 84.19 221 ALA A C 1
ATOM 1640 O O . ALA A 1 221 ? -18.111 7.233 15.079 1.00 84.19 221 ALA A O 1
ATOM 1641 N N . GLY A 1 222 ? -16.804 6.657 16.827 1.00 81.25 222 GLY A N 1
ATOM 1642 C CA . GLY A 1 222 ? -15.535 7.167 16.285 1.00 81.25 222 GLY A CA 1
ATOM 1643 C C . GLY A 1 222 ? -14.787 6.186 15.369 1.00 81.25 222 GLY A C 1
ATOM 1644 O O . GLY A 1 222 ? -13.896 6.593 14.627 1.00 81.25 222 GLY A O 1
ATOM 1645 N N . GLY A 1 223 ? -15.192 4.910 15.344 1.00 86.62 223 GLY A N 1
ATOM 1646 C CA . GLY A 1 223 ? -14.585 3.864 14.511 1.00 86.62 223 GLY A CA 1
ATOM 1647 C C . GLY A 1 223 ? -13.435 3.108 15.188 1.00 86.62 223 GLY A C 1
ATOM 1648 O O . GLY A 1 223 ? -12.920 2.137 14.633 1.00 86.62 223 GLY A O 1
ATOM 1649 N N . GLU A 1 224 ? -13.057 3.463 16.415 1.00 89.44 224 GLU A N 1
ATOM 1650 C CA . GLU A 1 224 ? -11.993 2.789 17.165 1.00 89.44 224 GLU A CA 1
ATOM 1651 C C . GLU A 1 224 ? -12.346 1.327 17.472 1.00 89.44 224 GLU A C 1
ATOM 1653 O O . GLU A 1 224 ? -11.472 0.456 17.486 1.00 89.44 224 GLU A O 1
ATOM 1658 N N . ALA A 1 225 ? -13.634 1.032 17.668 1.00 90.31 225 ALA A N 1
ATOM 1659 C CA . ALA A 1 225 ? -14.110 -0.337 17.843 1.00 90.31 225 ALA A CA 1
ATOM 1660 C C . ALA A 1 225 ? -13.865 -1.207 16.594 1.00 90.31 225 ALA A C 1
ATOM 1662 O O . ALA A 1 225 ? -13.474 -2.371 16.729 1.00 90.31 225 ALA A O 1
ATOM 1663 N N . GLU A 1 226 ? -14.020 -0.642 15.390 1.00 92.31 226 GLU A N 1
ATOM 1664 C CA . GLU A 1 226 ? -13.720 -1.347 14.140 1.00 92.31 226 GLU A CA 1
ATOM 1665 C C . GLU A 1 226 ? -12.228 -1.672 14.067 1.00 92.31 226 GLU A C 1
ATOM 1667 O O . GLU A 1 226 ? -11.860 -2.823 13.817 1.00 92.31 226 GLU A O 1
ATOM 1672 N N . VAL A 1 227 ? -11.375 -0.680 14.349 1.00 90.69 227 VAL A N 1
ATOM 1673 C CA . VAL A 1 227 ? -9.913 -0.832 14.351 1.00 90.69 227 VAL A CA 1
ATOM 1674 C C . VAL A 1 227 ? -9.483 -1.918 15.333 1.00 90.69 227 VAL A C 1
ATOM 1676 O O . VAL A 1 227 ? -8.702 -2.800 14.980 1.00 90.69 227 VAL A O 1
ATOM 1679 N N . ALA A 1 228 ? -10.024 -1.919 16.549 1.00 93.62 228 ALA A N 1
ATOM 1680 C CA . ALA A 1 228 ? -9.679 -2.928 17.539 1.00 93.62 228 ALA A CA 1
ATOM 1681 C C . ALA A 1 228 ? -10.083 -4.342 17.109 1.00 93.62 228 ALA A C 1
ATOM 1683 O O . ALA A 1 228 ? -9.279 -5.268 17.236 1.00 93.62 228 ALA A O 1
ATOM 1684 N N . VAL A 1 229 ? -11.290 -4.524 16.562 1.00 94.75 229 VAL A N 1
ATOM 1685 C CA . VAL A 1 229 ? -11.724 -5.824 16.025 1.00 94.75 229 VAL A CA 1
ATOM 1686 C C . VAL A 1 229 ? -10.831 -6.234 14.853 1.00 94.75 229 VAL A C 1
ATOM 1688 O O . VAL A 1 229 ? -10.370 -7.373 14.809 1.00 94.75 229 VAL A O 1
ATOM 1691 N N . PHE A 1 230 ? -10.518 -5.311 13.942 1.00 93.69 230 PHE A N 1
ATOM 1692 C CA . PHE A 1 230 ? -9.630 -5.556 12.807 1.00 93.69 230 PHE A CA 1
ATOM 1693 C C . PHE A 1 230 ? -8.237 -6.037 13.244 1.00 93.69 230 PHE A C 1
ATOM 1695 O O . PHE A 1 230 ? -7.706 -6.982 12.658 1.00 93.69 230 PHE A O 1
ATOM 1702 N N . LEU A 1 231 ? -7.657 -5.420 14.278 1.00 92.94 231 LEU A N 1
ATOM 1703 C CA . LEU A 1 231 ? -6.326 -5.759 14.789 1.00 92.94 231 LEU A CA 1
ATOM 1704 C C . LEU A 1 231 ? -6.303 -7.087 15.560 1.00 92.94 231 LEU A C 1
ATOM 1706 O O . LEU A 1 231 ? -5.340 -7.845 15.456 1.00 92.94 231 LEU A O 1
ATOM 1710 N N . THR A 1 232 ? -7.350 -7.382 16.333 1.00 95.88 232 THR A N 1
ATOM 1711 C CA . THR A 1 232 ? -7.326 -8.465 17.335 1.00 95.88 232 THR A CA 1
ATOM 1712 C C . THR A 1 232 ? -7.925 -9.783 16.844 1.00 95.88 232 THR A C 1
ATOM 1714 O O . THR A 1 232 ? -7.465 -10.852 17.251 1.00 95.88 232 THR A O 1
ATOM 1717 N N . LEU A 1 233 ? -8.910 -9.762 15.938 1.00 94.88 233 LEU A N 1
ATOM 1718 C CA . LEU A 1 233 ? -9.529 -10.989 15.415 1.00 94.88 233 LEU A CA 1
ATOM 1719 C C . LEU A 1 233 ? -8.530 -11.921 14.691 1.00 94.88 233 LEU A C 1
ATOM 1721 O O . LEU A 1 233 ? -8.662 -13.137 14.837 1.00 94.88 233 LEU A O 1
ATOM 1725 N N . PRO A 1 234 ? -7.525 -11.415 13.939 1.00 93.50 234 PRO A N 1
ATOM 1726 C CA . PRO A 1 234 ? -6.498 -12.255 13.314 1.00 93.50 234 PRO A CA 1
ATOM 1727 C C . PRO A 1 234 ? -5.421 -12.775 14.280 1.00 93.50 234 PRO A C 1
ATOM 1729 O O . PRO A 1 234 ? -4.494 -13.456 13.835 1.00 93.50 234 PRO A O 1
ATOM 1732 N N . SER A 1 235 ? -5.489 -12.447 15.578 1.00 93.88 235 SER A N 1
ATOM 1733 C CA . SER A 1 235 ? -4.457 -12.819 16.554 1.00 93.88 235 SER A CA 1
ATOM 1734 C C . SER A 1 235 ? -4.241 -14.332 16.609 1.00 93.88 235 SER A C 1
ATOM 1736 O O . SER A 1 235 ? -5.176 -15.122 16.485 1.00 93.88 235 SER A O 1
ATOM 1738 N N . MET A 1 236 ? -3.002 -14.775 16.831 1.00 92.06 236 MET A N 1
ATOM 1739 C CA . MET A 1 236 ? -2.691 -16.201 17.002 1.00 92.06 236 MET A CA 1
ATOM 1740 C C . MET A 1 236 ? -3.091 -16.726 18.387 1.00 92.06 236 MET A C 1
ATOM 1742 O O . MET A 1 236 ? -3.269 -17.937 18.553 1.00 92.06 236 MET A O 1
ATOM 1746 N N . ASP A 1 237 ? -3.302 -15.841 19.365 1.00 93.88 237 ASP A N 1
ATOM 1747 C CA . ASP A 1 237 ? -3.754 -16.223 20.699 1.00 93.88 237 ASP A CA 1
ATOM 1748 C C . ASP A 1 237 ? -5.266 -16.505 20.714 1.00 93.88 237 ASP A C 1
ATOM 1750 O O . ASP A 1 237 ? -6.089 -15.674 20.329 1.00 93.88 237 ASP A O 1
ATOM 1754 N N . ALA A 1 238 ? -5.644 -17.709 21.149 1.00 93.25 238 ALA A N 1
ATOM 1755 C CA . ALA A 1 238 ? -7.041 -18.140 21.156 1.00 93.25 238 ALA A CA 1
ATOM 1756 C C . ALA A 1 238 ? -7.912 -17.334 22.136 1.00 93.25 238 ALA A C 1
ATOM 1758 O O . ALA A 1 238 ? -9.098 -17.149 21.871 1.00 93.25 238 ALA A O 1
ATOM 1759 N N . THR A 1 239 ? -7.335 -16.842 23.236 1.00 95.12 239 THR A N 1
ATOM 1760 C CA . THR A 1 239 ? -8.043 -16.018 24.224 1.00 95.12 239 THR A CA 1
ATOM 1761 C C . THR A 1 239 ? -8.343 -14.643 23.640 1.00 95.12 239 THR A C 1
ATOM 1763 O O . THR A 1 239 ? -9.480 -14.187 23.730 1.00 95.12 239 THR A O 1
ATOM 1766 N N . VAL A 1 240 ? -7.362 -14.025 22.967 1.00 96.25 240 VAL A N 1
ATOM 1767 C CA . VAL A 1 240 ? -7.552 -12.747 22.254 1.00 96.25 240 VAL A CA 1
ATOM 1768 C C . VAL A 1 240 ? -8.665 -12.880 21.218 1.00 96.25 240 VAL A C 1
ATOM 1770 O O . VAL A 1 240 ? -9.606 -12.090 21.231 1.00 96.25 240 VAL A O 1
ATOM 1773 N N . ARG A 1 241 ? -8.617 -13.917 20.367 1.00 94.75 241 ARG A N 1
ATOM 1774 C CA . ARG A 1 241 ? -9.665 -14.137 19.356 1.00 94.75 241 ARG A CA 1
ATOM 1775 C C . ARG A 1 241 ? -11.045 -14.328 19.979 1.00 94.75 241 ARG A C 1
ATOM 1777 O O . ARG A 1 241 ? -12.016 -13.778 19.470 1.00 94.75 241 ARG A O 1
ATOM 1784 N N . ALA A 1 242 ? -11.148 -15.086 21.071 1.00 94.75 242 ALA A N 1
ATOM 1785 C CA . ALA A 1 242 ? -12.422 -15.315 21.749 1.00 94.75 242 ALA A CA 1
ATOM 1786 C C . ALA A 1 242 ? -13.016 -14.018 22.328 1.00 94.75 242 ALA A C 1
ATOM 1788 O O . ALA A 1 242 ? -14.218 -13.786 22.196 1.00 94.75 242 ALA A O 1
ATOM 1789 N N . GLU A 1 243 ? -12.191 -13.159 22.931 1.00 96.31 243 GLU A N 1
ATOM 1790 C CA . GLU A 1 243 ? -12.632 -11.849 23.427 1.00 96.31 243 GLU A CA 1
ATOM 1791 C C . GLU A 1 243 ? -12.987 -10.892 22.274 1.00 96.31 243 GLU A C 1
ATOM 1793 O O . GLU A 1 243 ? -14.001 -10.202 22.353 1.00 96.31 243 GLU A O 1
ATOM 1798 N N . ALA A 1 244 ? -12.234 -10.905 21.168 1.00 96.56 244 ALA A N 1
ATOM 1799 C CA . ALA A 1 244 ? -12.530 -10.104 19.978 1.00 96.56 244 ALA A CA 1
ATOM 1800 C C . ALA A 1 244 ? -13.863 -10.504 19.324 1.00 96.56 244 ALA A C 1
ATOM 1802 O O . ALA A 1 244 ? -14.671 -9.643 18.971 1.00 96.56 244 ALA A O 1
ATOM 1803 N N . VAL A 1 245 ? -14.138 -11.810 19.221 1.00 96.38 245 VAL A N 1
ATOM 1804 C CA . VAL A 1 245 ? -15.439 -12.322 18.762 1.00 96.38 245 VAL A CA 1
ATOM 1805 C C . VAL A 1 245 ? -16.552 -11.876 19.708 1.00 96.38 245 VAL A C 1
ATOM 1807 O O . VAL A 1 245 ? -17.571 -11.383 19.233 1.00 96.38 245 VAL A O 1
ATOM 1810 N N . ARG A 1 246 ? -16.357 -11.971 21.031 1.00 96.44 246 ARG A N 1
ATOM 1811 C CA . ARG A 1 246 ? -17.362 -11.530 22.014 1.00 96.44 246 ARG A CA 1
ATOM 1812 C C . ARG A 1 246 ? -17.662 -10.033 21.898 1.00 96.44 246 ARG A C 1
ATOM 1814 O O . ARG A 1 246 ? -18.828 -9.643 21.959 1.00 96.44 246 ARG A O 1
ATOM 1821 N N . LEU A 1 247 ? -16.638 -9.200 21.708 1.00 96.19 247 LEU A N 1
ATOM 1822 C CA . LEU A 1 247 ? -16.815 -7.768 21.464 1.00 96.19 247 LEU A CA 1
ATOM 1823 C C . LEU A 1 247 ? -17.627 -7.533 20.184 1.00 96.19 247 LEU A C 1
ATOM 1825 O O . LEU A 1 247 ? -18.602 -6.786 20.212 1.00 96.19 247 LEU A O 1
ATOM 1829 N N . ALA A 1 248 ? -17.283 -8.219 19.090 1.00 96.75 248 ALA A N 1
ATOM 1830 C CA . ALA A 1 248 ? -18.003 -8.092 17.828 1.00 96.75 248 ALA A CA 1
ATOM 1831 C C . ALA A 1 248 ? -19.474 -8.526 17.937 1.00 96.75 248 ALA A C 1
ATOM 1833 O O . ALA A 1 248 ? -20.363 -7.869 17.399 1.00 96.75 248 ALA A O 1
ATOM 1834 N N . GLU A 1 249 ? -19.754 -9.609 18.663 1.00 96.56 249 GLU A N 1
ATOM 1835 C CA . GLU A 1 249 ? -21.122 -10.052 18.940 1.00 96.56 249 GLU A CA 1
ATOM 1836 C C . GLU A 1 249 ? -21.898 -9.035 19.777 1.00 96.56 249 GLU A C 1
ATOM 1838 O O . GLU A 1 249 ? -23.048 -8.746 19.454 1.00 96.56 249 GLU A O 1
ATOM 1843 N N . THR A 1 250 ? -21.253 -8.439 20.782 1.00 97.00 250 THR A N 1
ATOM 1844 C CA . THR A 1 250 ? -21.862 -7.389 21.609 1.00 97.00 250 THR A CA 1
ATOM 1845 C C . THR A 1 250 ? -22.219 -6.162 20.764 1.00 97.00 250 THR A C 1
ATOM 1847 O O . THR A 1 250 ? -23.333 -5.655 20.856 1.00 97.00 250 THR A O 1
ATOM 1850 N N . LEU A 1 251 ? -21.325 -5.727 19.869 1.00 96.00 251 LEU A N 1
ATOM 1851 C CA . LEU A 1 251 ? -21.593 -4.620 18.943 1.00 96.00 251 LEU A CA 1
ATOM 1852 C C . LEU A 1 251 ? -22.760 -4.937 17.994 1.00 96.00 251 LEU A C 1
ATOM 1854 O O . LEU A 1 251 ? -23.601 -4.078 17.739 1.00 96.00 251 LEU A O 1
ATOM 1858 N N . LEU A 1 252 ? -22.874 -6.179 17.510 1.00 96.56 252 LEU A N 1
ATOM 1859 C CA . LEU A 1 252 ? -24.025 -6.603 16.702 1.00 96.56 252 LEU A CA 1
ATOM 1860 C C . LEU A 1 252 ? -25.342 -6.577 17.483 1.00 96.56 252 LEU A C 1
ATOM 1862 O O . LEU A 1 252 ? -26.373 -6.215 16.916 1.00 96.56 252 LEU A O 1
ATOM 1866 N N . GLU A 1 253 ? -25.326 -6.991 18.749 1.00 96.31 253 GLU A N 1
ATOM 1867 C CA . GLU A 1 253 ? -26.497 -6.956 19.633 1.00 96.31 253 GLU A CA 1
ATOM 1868 C C . GLU A 1 253 ? -26.941 -5.522 19.932 1.00 96.31 253 GLU A C 1
ATOM 1870 O O . GLU A 1 253 ? -28.138 -5.247 19.991 1.00 96.31 253 GLU A O 1
ATOM 1875 N N . GLU A 1 254 ? -25.988 -4.596 20.012 1.00 94.62 254 GLU A N 1
ATOM 1876 C CA . GLU A 1 254 ? -26.224 -3.156 20.154 1.00 94.62 254 GLU A CA 1
ATOM 1877 C C . GLU A 1 254 ? -26.626 -2.468 18.838 1.00 94.62 254 GLU A C 1
ATOM 1879 O O . GLU A 1 254 ? -26.841 -1.256 18.812 1.00 94.62 254 GLU A O 1
ATOM 1884 N N . GLY A 1 255 ? -26.741 -3.218 17.736 1.00 94.69 255 GLY A N 1
ATOM 1885 C CA . GLY A 1 255 ? -27.096 -2.681 16.421 1.00 94.69 255 GLY A CA 1
ATOM 1886 C C . GLY A 1 255 ? -25.980 -1.877 15.749 1.00 94.69 255 GLY A C 1
ATOM 1887 O O . GLY A 1 255 ? -26.251 -1.188 14.774 1.00 94.69 255 GLY A O 1
ATOM 1888 N N . ARG A 1 256 ? -24.740 -1.987 16.239 1.00 94.19 256 ARG A N 1
ATOM 1889 C CA . ARG A 1 256 ? -23.548 -1.256 15.784 1.00 94.19 256 ARG A CA 1
ATOM 1890 C C . ARG A 1 256 ? -22.759 -2.031 14.732 1.00 94.19 256 ARG A C 1
ATOM 1892 O O . ARG A 1 256 ? -21.560 -2.266 14.870 1.00 94.19 256 ARG A O 1
ATOM 1899 N N . ALA A 1 257 ? -23.437 -2.491 13.685 1.00 94.88 257 ALA A N 1
ATOM 1900 C CA . ALA A 1 257 ? -22.790 -3.269 12.625 1.00 94.88 257 ALA A CA 1
ATOM 1901 C C . ALA A 1 257 ? -21.834 -2.429 11.753 1.00 94.88 257 ALA A C 1
ATOM 1903 O O . ALA A 1 257 ? -20.992 -2.992 11.049 1.00 94.88 257 ALA A O 1
ATOM 1904 N N . GLU A 1 258 ? -21.979 -1.103 11.797 1.00 91.75 258 GLU A N 1
ATOM 1905 C CA . GLU A 1 258 ? -21.076 -0.111 11.216 1.00 91.75 258 GLU A CA 1
ATOM 1906 C C . GLU A 1 258 ? -19.719 -0.057 11.925 1.00 91.75 258 GLU A C 1
ATOM 1908 O O . GLU A 1 258 ? -18.720 0.204 11.274 1.00 91.75 258 GLU A O 1
ATOM 1913 N N . ALA A 1 259 ? -19.662 -0.388 13.219 1.00 93.12 259 ALA A N 1
ATOM 1914 C CA . ALA A 1 259 ? -18.438 -0.380 14.024 1.00 93.12 259 ALA A CA 1
ATOM 1915 C C . ALA A 1 259 ? -17.628 -1.688 13.908 1.00 93.12 259 ALA A C 1
ATOM 1917 O O . ALA A 1 259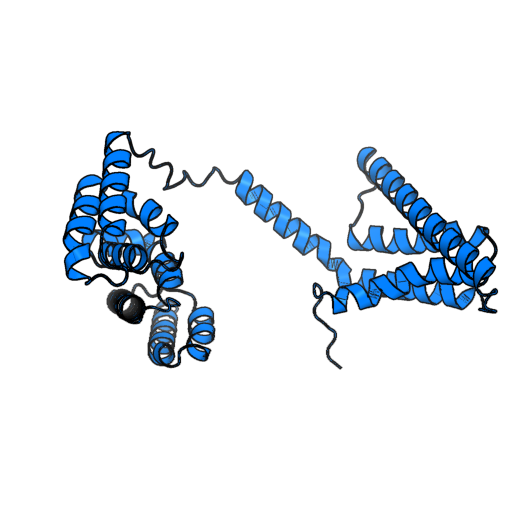 ? -16.796 -2.000 14.758 1.00 93.12 259 ALA A O 1
ATOM 1918 N N . LEU A 1 260 ? -17.917 -2.500 12.892 1.00 95.75 260 LEU A N 1
ATOM 1919 C CA . LEU A 1 260 ? -17.250 -3.769 12.611 1.00 95.75 260 LEU A CA 1
ATOM 1920 C C . LEU A 1 260 ? -16.638 -3.727 11.217 1.00 95.75 260 LEU A C 1
ATOM 1922 O O . LEU A 1 260 ? -17.217 -3.069 10.354 1.00 95.75 260 LEU A O 1
ATOM 1926 N N . PRO A 1 261 ? -15.564 -4.495 10.956 1.00 93.19 261 PRO A N 1
ATOM 1927 C CA . PRO A 1 261 ? -14.962 -4.552 9.633 1.00 93.19 261 PRO A CA 1
ATOM 1928 C C . PRO A 1 261 ? -15.956 -4.907 8.522 1.00 93.19 261 PRO A C 1
ATOM 1930 O O . PRO A 1 261 ? -16.968 -5.586 8.734 1.00 93.19 261 PRO A O 1
ATOM 1933 N N . GLU A 1 262 ? -15.620 -4.499 7.302 1.00 91.00 262 GLU A N 1
ATOM 1934 C CA . GLU A 1 262 ? -16.389 -4.820 6.102 1.00 91.00 262 GLU A CA 1
ATOM 1935 C C . GLU A 1 262 ? -16.658 -6.325 5.940 1.00 91.00 262 GLU A C 1
ATOM 1937 O O . GLU A 1 262 ? -15.849 -7.186 6.297 1.00 91.00 262 GLU A O 1
ATOM 1942 N N . THR A 1 263 ? -17.794 -6.666 5.321 1.00 90.06 263 THR A N 1
ATOM 1943 C CA . THR A 1 263 ? -18.177 -8.080 5.122 1.00 90.06 263 THR A CA 1
ATOM 1944 C C . THR A 1 263 ? -17.122 -8.842 4.310 1.00 90.06 263 THR A C 1
ATOM 1946 O O . THR A 1 263 ? -16.799 -9.982 4.641 1.00 90.06 263 THR A O 1
ATOM 1949 N N . GLU A 1 264 ? -16.525 -8.199 3.301 1.00 90.88 264 GLU A N 1
ATOM 1950 C CA . GLU A 1 264 ? -15.445 -8.779 2.488 1.00 90.88 264 GLU A CA 1
ATOM 1951 C C . GLU A 1 264 ? -14.208 -9.144 3.327 1.00 90.88 264 GLU A C 1
ATOM 1953 O O . GLU A 1 264 ? -13.549 -10.163 3.081 1.00 90.88 264 GLU A O 1
ATOM 1958 N N . TRP A 1 265 ? -13.908 -8.348 4.358 1.00 92.75 265 TRP A N 1
ATOM 1959 C CA . TRP A 1 265 ? -12.806 -8.636 5.266 1.00 92.75 265 TRP A CA 1
ATOM 1960 C C . TRP A 1 265 ? -13.082 -9.914 6.064 1.00 92.75 265 TRP A C 1
ATOM 1962 O O . TRP A 1 265 ? -12.244 -10.818 6.077 1.00 92.75 265 TRP A O 1
ATOM 1972 N N . PHE A 1 266 ? -14.283 -10.056 6.635 1.00 91.50 266 PHE A N 1
ATOM 1973 C CA . PHE A 1 266 ? -14.677 -11.273 7.352 1.00 91.50 266 PHE A CA 1
ATOM 1974 C C . PHE A 1 266 ? -14.723 -12.508 6.446 1.00 91.50 266 PHE A C 1
ATOM 1976 O O . PHE A 1 266 ? -14.359 -13.596 6.883 1.00 91.50 266 PHE A O 1
ATOM 1983 N N . GLU A 1 267 ? -15.137 -12.374 5.184 1.00 89.38 267 GLU A N 1
ATOM 1984 C CA . GLU A 1 267 ? -15.086 -13.476 4.217 1.00 89.38 267 GLU A CA 1
ATOM 1985 C C . GLU A 1 267 ? -13.649 -13.911 3.921 1.00 89.38 267 GLU A C 1
ATOM 1987 O O . GLU A 1 267 ? -13.366 -15.107 3.811 1.00 89.38 267 GLU A O 1
ATOM 1992 N N . THR A 1 268 ? -12.735 -12.947 3.809 1.00 89.06 268 THR A N 1
ATOM 1993 C CA . THR A 1 268 ? -11.311 -13.212 3.599 1.00 89.06 268 THR A CA 1
ATOM 1994 C C . THR A 1 268 ? -10.708 -13.918 4.810 1.00 89.06 268 THR A C 1
ATOM 1996 O O . THR A 1 268 ? -10.070 -14.959 4.643 1.00 89.06 268 THR A O 1
ATOM 1999 N N . GLN A 1 269 ? -10.975 -13.421 6.021 1.00 89.50 269 GLN A N 1
ATOM 2000 C CA . GLN A 1 269 ? -10.509 -14.050 7.260 1.00 89.50 269 GLN A CA 1
ATOM 2001 C C . GLN A 1 269 ? -11.173 -15.407 7.510 1.00 89.50 269 GLN A C 1
ATOM 2003 O O . GLN A 1 269 ? -10.503 -16.345 7.922 1.00 89.50 269 GLN A O 1
ATOM 2008 N N . GLY A 1 270 ? -12.451 -15.572 7.163 1.00 88.44 270 GLY A N 1
ATOM 2009 C CA . GLY A 1 270 ? -13.192 -16.827 7.306 1.00 88.44 270 GLY A CA 1
ATOM 2010 C C . GLY A 1 270 ? -12.638 -17.986 6.471 1.00 88.44 270 GLY A C 1
ATOM 2011 O O . GLY A 1 270 ? -12.884 -19.150 6.786 1.00 88.44 270 GLY A O 1
ATOM 2012 N N . ARG A 1 271 ?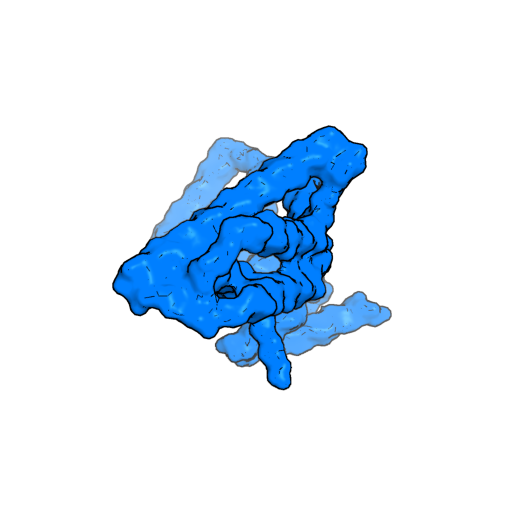 -11.862 -17.696 5.415 1.00 89.75 271 ARG A N 1
ATOM 2013 C CA . ARG A 1 271 ? -11.110 -18.725 4.672 1.00 89.75 271 ARG A CA 1
ATOM 2014 C C . ARG A 1 271 ? -9.902 -19.236 5.457 1.00 89.75 271 ARG A C 1
ATOM 2016 O O . ARG A 1 271 ? -9.533 -20.394 5.280 1.00 89.75 271 ARG A O 1
ATOM 2023 N N . ALA A 1 272 ? -9.283 -18.382 6.271 1.00 87.00 272 ALA A N 1
ATOM 2024 C CA . ALA A 1 272 ? -8.144 -18.729 7.118 1.00 87.00 272 ALA A CA 1
ATOM 2025 C C . ALA A 1 272 ? -8.594 -19.324 8.463 1.00 87.00 272 ALA A C 1
ATOM 2027 O O . ALA A 1 272 ? -8.001 -20.296 8.925 1.00 87.00 272 ALA A O 1
ATOM 2028 N N . ASP A 1 273 ? -9.670 -18.791 9.045 1.00 89.56 273 ASP A N 1
ATOM 2029 C CA . ASP A 1 273 ? -10.307 -19.282 10.266 1.00 89.56 273 ASP A CA 1
ATOM 2030 C C . ASP A 1 273 ? -11.806 -19.553 10.018 1.00 89.56 273 ASP A C 1
ATOM 2032 O O . ASP A 1 273 ? -12.641 -18.646 10.124 1.00 89.56 273 ASP A O 1
ATOM 2036 N N . PRO A 1 274 ? -12.184 -20.812 9.713 1.00 90.94 274 PRO A N 1
ATOM 2037 C CA . PRO A 1 274 ? -13.581 -21.198 9.519 1.00 90.94 274 PRO A CA 1
ATOM 2038 C C . PRO A 1 274 ? -14.498 -20.886 10.713 1.00 90.94 274 PRO A C 1
ATOM 2040 O O . PRO A 1 274 ? -15.714 -20.792 10.530 1.00 90.94 274 PRO A O 1
ATOM 2043 N N . GLY A 1 275 ? -13.944 -20.697 11.919 1.00 89.38 275 GLY A N 1
ATOM 2044 C CA . GLY A 1 275 ? -14.688 -20.291 13.111 1.00 89.38 275 GLY A CA 1
ATOM 2045 C C . GLY A 1 275 ? -15.312 -18.897 13.002 1.00 89.38 275 GLY A C 1
ATOM 2046 O O . GLY A 1 275 ? -16.299 -18.623 13.680 1.00 89.38 275 GLY A O 1
ATOM 2047 N N . LEU A 1 276 ? -14.812 -18.042 12.103 1.00 92.44 276 LEU A N 1
ATOM 2048 C CA . LEU A 1 276 ? -15.340 -16.692 11.871 1.00 92.44 276 LEU A CA 1
ATOM 2049 C C . LEU A 1 276 ? -16.519 -16.650 10.890 1.00 92.44 276 LEU A C 1
ATOM 2051 O O . LEU A 1 276 ? -17.225 -15.645 10.810 1.00 92.44 276 LEU A O 1
ATOM 2055 N N . VAL A 1 277 ? -16.783 -17.736 10.155 1.00 94.06 277 VAL A N 1
ATOM 2056 C CA . VAL A 1 277 ? -17.859 -17.792 9.149 1.00 94.06 277 VAL A CA 1
ATOM 2057 C C . VAL A 1 277 ? -19.251 -17.488 9.736 1.00 94.06 277 VAL A C 1
ATOM 2059 O O . VAL A 1 277 ? -20.010 -16.756 9.092 1.00 94.06 277 VAL A O 1
ATOM 2062 N N . PRO A 1 278 ? -19.638 -17.992 10.927 1.00 95.75 278 PRO A N 1
ATOM 2063 C CA . PRO A 1 278 ? -20.907 -17.620 11.552 1.00 95.75 278 PRO A CA 1
ATOM 2064 C C . PRO A 1 278 ? -21.005 -16.119 11.854 1.00 95.75 278 PRO A C 1
ATOM 2066 O O . PRO A 1 278 ? -22.033 -15.510 11.551 1.00 95.75 278 PRO A O 1
ATOM 2069 N N . LEU A 1 279 ? -19.935 -15.516 12.383 1.00 95.00 279 LEU A N 1
ATOM 2070 C CA . LEU A 1 279 ? -19.876 -14.084 12.678 1.00 95.00 279 LEU A CA 1
ATOM 2071 C C . LEU A 1 279 ? -20.003 -13.256 11.391 1.00 95.00 279 LEU A C 1
ATOM 2073 O O . LEU A 1 279 ? -20.860 -12.380 11.320 1.00 95.00 279 LEU A O 1
ATOM 2077 N N . ALA A 1 280 ? -19.265 -13.618 10.334 1.00 94.88 280 ALA A N 1
ATOM 2078 C CA . ALA A 1 280 ? -19.332 -12.974 9.018 1.00 94.88 280 ALA A CA 1
ATOM 2079 C C . ALA A 1 280 ? -20.771 -12.893 8.474 1.00 94.88 280 ALA A C 1
ATOM 2081 O O . ALA A 1 280 ? -21.230 -11.846 8.014 1.00 94.88 280 ALA A O 1
ATOM 2082 N N . ARG A 1 281 ? -21.527 -13.997 8.576 1.00 96.25 281 ARG A N 1
ATOM 2083 C CA . ARG A 1 281 ? -22.932 -14.043 8.138 1.00 96.25 281 ARG A CA 1
ATOM 2084 C C . ARG A 1 281 ? -23.827 -13.125 8.968 1.00 96.25 281 ARG A C 1
ATOM 2086 O O . ARG A 1 281 ? -24.723 -12.498 8.401 1.00 96.25 281 ARG A O 1
ATOM 2093 N N . ARG A 1 282 ? -23.607 -13.053 10.287 1.00 96.94 282 ARG A N 1
ATOM 2094 C CA . ARG A 1 282 ? -24.365 -12.166 11.185 1.00 96.94 282 ARG A CA 1
ATOM 2095 C C . ARG A 1 282 ? -24.090 -10.696 10.868 1.00 96.94 282 ARG A C 1
ATOM 2097 O O . ARG A 1 282 ? -25.052 -9.940 10.755 1.00 96.94 282 ARG A O 1
ATOM 2104 N N . VAL A 1 283 ? -22.828 -10.324 10.642 1.00 95.75 283 VAL A N 1
ATOM 2105 C CA . VAL A 1 283 ? -22.429 -8.965 10.228 1.00 95.75 283 VAL A CA 1
ATOM 2106 C C . VAL A 1 283 ? -23.108 -8.582 8.914 1.00 95.75 283 VAL A C 1
ATOM 2108 O O . VAL A 1 283 ? -23.803 -7.568 8.851 1.00 95.75 283 VAL A O 1
ATOM 2111 N N . ALA A 1 284 ? -23.021 -9.441 7.894 1.00 96.00 284 ALA A N 1
ATOM 2112 C CA . ALA A 1 284 ? -23.659 -9.202 6.599 1.00 96.00 284 ALA A CA 1
ATOM 2113 C C . ALA A 1 284 ? -25.186 -9.030 6.713 1.00 96.00 284 ALA A C 1
ATOM 2115 O O . ALA A 1 284 ? -25.785 -8.190 6.043 1.00 96.00 284 ALA A O 1
ATOM 2116 N N . ALA A 1 285 ? -25.838 -9.833 7.560 1.00 96.94 285 ALA A N 1
ATOM 2117 C CA . ALA A 1 285 ? -27.277 -9.742 7.792 1.00 96.94 285 ALA A CA 1
ATOM 2118 C C . ALA A 1 285 ? -27.679 -8.491 8.589 1.00 96.94 285 ALA A C 1
ATOM 2120 O O . ALA A 1 285 ? -28.755 -7.946 8.355 1.00 96.94 285 ALA A O 1
ATOM 2121 N N . ALA A 1 286 ? -26.856 -8.043 9.538 1.00 96.19 286 ALA A N 1
ATOM 2122 C CA . ALA A 1 286 ? -27.098 -6.813 10.286 1.00 96.19 286 ALA A CA 1
ATOM 2123 C C . ALA A 1 286 ? -26.956 -5.575 9.388 1.00 96.19 286 ALA A C 1
ATOM 2125 O O . ALA A 1 286 ? -27.859 -4.747 9.365 1.00 96.19 286 ALA A O 1
ATOM 2126 N N . ARG A 1 287 ? -25.904 -5.509 8.565 1.00 94.94 287 ARG A N 1
ATOM 2127 C CA . ARG A 1 287 ? -25.684 -4.392 7.632 1.00 94.94 287 ARG A CA 1
ATOM 2128 C C . ARG A 1 287 ? -26.769 -4.279 6.561 1.00 94.94 287 ARG A C 1
ATOM 2130 O O . ARG A 1 287 ? -27.218 -3.176 6.283 1.00 94.94 287 ARG A O 1
ATOM 2137 N N . ARG A 1 288 ? -27.257 -5.402 6.011 1.00 95.56 288 ARG A N 1
ATOM 2138 C CA . ARG A 1 288 ? -28.412 -5.381 5.089 1.00 95.56 288 ARG A CA 1
ATOM 2139 C C . ARG A 1 288 ? -29.659 -4.784 5.739 1.00 95.56 288 ARG A C 1
ATOM 2141 O O . ARG A 1 288 ? -30.291 -3.934 5.140 1.00 95.56 288 ARG A O 1
ATOM 2148 N N . ARG A 1 289 ? -29.959 -5.174 6.984 1.00 95.44 289 ARG A N 1
ATOM 2149 C CA . ARG A 1 289 ? -31.107 -4.636 7.735 1.00 95.44 289 ARG A CA 1
ATOM 2150 C C . ARG A 1 289 ? -30.997 -3.143 8.043 1.00 95.44 289 ARG A C 1
ATOM 2152 O O . ARG A 1 289 ? -32.022 -2.525 8.266 1.00 95.44 289 ARG A O 1
ATOM 2159 N N . ALA A 1 290 ? -29.786 -2.594 8.105 1.00 90.94 290 ALA A N 1
ATOM 2160 C CA . ALA A 1 290 ? -29.567 -1.165 8.316 1.00 90.94 290 ALA A CA 1
ATOM 2161 C C . ALA A 1 290 ? -29.665 -0.338 7.017 1.00 90.94 290 ALA A C 1
ATOM 2163 O O . ALA A 1 290 ? -29.732 0.885 7.089 1.00 90.94 290 ALA A O 1
ATOM 2164 N N . ALA A 1 291 ? -29.631 -0.990 5.848 1.00 89.81 291 ALA A N 1
ATOM 2165 C CA . ALA A 1 291 ? -29.716 -0.339 4.540 1.00 89.81 291 ALA A CA 1
ATOM 2166 C C . ALA A 1 291 ? -31.148 -0.275 3.974 1.00 89.81 291 ALA A C 1
ATOM 2168 O O . ALA A 1 291 ? -31.383 0.501 3.047 1.00 89.81 291 ALA A O 1
ATOM 2169 N N . ASP A 1 292 ? -32.058 -1.096 4.507 1.00 88.44 292 ASP A N 1
ATOM 2170 C CA . ASP A 1 292 ? -33.491 -1.126 4.177 1.00 88.44 292 ASP A CA 1
ATOM 2171 C C . ASP A 1 292 ? -34.276 -0.083 4.997 1.00 88.44 292 ASP A C 1
ATOM 2173 O O . ASP A 1 292 ? -35.180 0.562 4.415 1.00 88.44 292 ASP A O 1
#

Secondary structure (DSSP, 8-state):
-PPPPTTSHHHHHHHHHHHHHHHHHHHHTT--TTHHHHHHHHHHHHHHHHHT---SSHHHHHHHHHHHHHHHHHHHHHHHHHHHHHHHH------THHHHHHHHHHHHHHHHHHTTHHHHHHHHHHHHHHHHHS-----TT-----HHHHHHHHHHHHHHHHS-SS--HHHHHHHHHHHHHHHTTTHHHHHHHHTTSS-HHHHHHHHHHHTSHHHHHHHHHHTHHHHHHHHHTT-S-HHHHHHHHHHHHHHHHTT-GGGS--HHHHHHHHHH-GGGHHHHHHHHHHHHHHH-

Foldseek 3Di:
DDQDDCPDPRNCCVLVVLQLVLLLLCLLQVHDPVCLLVSLVLQLLLCCLLVVQDPPDPVSVVVSVVSSVVSSVSSVVSSPNSNVVCVVPNRDNDDNVSSVCSNNVSSVCSSVSRSCVVVVVVVVVVVVVCCVPVPVPCPLLVVPQDPVSVVLLVVLVVLLVVAPQQHDLVSLLVSLVSNCVSQVQSCLVVLLVPFLPQRVSSLSSNLSNCVDPSRVVVCLVVLSLQSSLVSQCLHPDPVSNVSSLVSLVVCLVVLSLVSHDDLVSLVVVCVVPVVSVVVSVSSVVSVVVVVD